Protein AF-A0A1D3D156-F1 (afdb_monomer_lite)

Radius of gyration: 47.42 Å; chains: 1; bounding box: 128×47×114 Å

pLDDT: mean 73.99, std 18.74, range [32.94, 94.38]

Structure (mmCIF, N/CA/C/O backbone):
data_AF-A0A1D3D156-F1
#
_entry.id   AF-A0A1D3D156-F1
#
loop_
_atom_site.group_PDB
_atom_site.id
_atom_site.type_symbol
_atom_site.label_atom_id
_atom_site.label_alt_id
_atom_site.label_comp_id
_atom_site.label_asym_id
_atom_site.label_entity_id
_atom_site.label_seq_id
_atom_site.pdbx_PDB_ins_code
_atom_site.Cartn_x
_atom_site.Cartn_y
_atom_site.Cartn_z
_atom_site.occupancy
_atom_site.B_iso_or_equiv
_atom_site.auth_seq_id
_atom_site.auth_comp_id
_atom_site.auth_asym_id
_atom_site.auth_atom_id
_atom_site.pdbx_PDB_model_num
ATOM 1 N N . MET A 1 1 ? -7.881 30.342 24.118 1.00 47.41 1 MET A N 1
ATOM 2 C CA . MET A 1 1 ? -9.328 30.219 24.401 1.00 47.41 1 MET A CA 1
ATOM 3 C C . MET A 1 1 ? -9.485 29.697 25.825 1.00 47.41 1 MET A C 1
ATOM 5 O O . MET A 1 1 ? -8.998 28.613 26.115 1.00 47.41 1 MET A O 1
ATOM 9 N N . LYS A 1 2 ? -10.005 30.526 26.739 1.00 44.97 2 LYS A N 1
ATOM 10 C CA . LYS A 1 2 ? -10.098 30.241 28.184 1.00 44.97 2 LYS A CA 1
ATOM 11 C C . LYS A 1 2 ? -11.372 29.429 28.464 1.00 44.97 2 LYS A C 1
ATOM 13 O O . LYS A 1 2 ? -12.439 29.841 28.024 1.00 44.97 2 LYS A O 1
ATOM 18 N N . ARG A 1 3 ? -11.257 28.294 29.164 1.00 55.78 3 ARG A N 1
ATOM 19 C CA . ARG A 1 3 ? -12.409 27.499 29.637 1.00 55.78 3 ARG A CA 1
ATOM 20 C C . ARG A 1 3 ? -13.000 28.137 30.906 1.00 55.78 3 ARG A C 1
ATOM 22 O O . ARG A 1 3 ? -12.207 28.602 31.727 1.00 55.78 3 ARG A O 1
ATOM 29 N N . PRO A 1 4 ? -14.329 28.146 31.104 1.00 61.66 4 PRO A N 1
ATOM 30 C CA . PRO A 1 4 ? -14.933 28.556 32.368 1.00 61.66 4 PRO A CA 1
ATOM 31 C C . PRO A 1 4 ? -14.890 27.422 33.405 1.00 61.66 4 PRO A C 1
ATOM 33 O O . PRO A 1 4 ? -14.981 26.245 33.057 1.00 61.66 4 PRO A O 1
ATOM 36 N N . LEU A 1 5 ? -14.750 27.805 34.675 1.00 70.38 5 LEU A N 1
ATOM 37 C CA . LEU A 1 5 ? -14.843 26.943 35.859 1.00 70.38 5 LEU A CA 1
ATOM 38 C C . LEU A 1 5 ? -16.318 26.657 36.223 1.00 70.38 5 LEU A C 1
ATOM 40 O O . LEU A 1 5 ? -17.178 27.481 35.907 1.00 70.38 5 LEU A O 1
ATOM 44 N N . PRO A 1 6 ? -16.623 25.538 36.908 1.00 68.56 6 PRO A N 1
ATOM 45 C CA . PRO A 1 6 ? -17.972 25.230 37.381 1.00 68.56 6 PRO A CA 1
ATOM 46 C C . PRO A 1 6 ? -18.345 25.987 38.671 1.00 68.56 6 PRO A C 1
ATOM 48 O O . PRO A 1 6 ? -17.504 26.219 39.541 1.00 68.56 6 PRO A O 1
ATOM 51 N N . ASN A 1 7 ? -19.628 26.348 38.785 1.00 65.94 7 ASN A N 1
ATOM 52 C CA . ASN A 1 7 ? -20.233 27.019 39.942 1.00 65.94 7 ASN A CA 1
ATOM 53 C C . ASN A 1 7 ? -20.439 26.065 41.142 1.00 65.94 7 ASN A C 1
ATOM 55 O O . ASN A 1 7 ? -20.762 24.895 40.929 1.00 65.94 7 ASN A O 1
ATOM 59 N N . PRO A 1 8 ? -20.344 26.560 42.391 1.00 70.38 8 PRO A N 1
ATOM 60 C CA . PRO A 1 8 ? -20.698 25.808 43.597 1.00 70.38 8 PRO A CA 1
ATOM 61 C C . PRO A 1 8 ? -22.218 25.822 43.886 1.00 70.38 8 PRO A C 1
ATOM 63 O O . PRO A 1 8 ? -22.908 26.763 43.480 1.00 70.38 8 PRO A O 1
ATOM 66 N N . PRO A 1 9 ? -22.758 24.819 44.609 1.00 67.62 9 PRO A N 1
ATOM 67 C CA . PRO A 1 9 ? -24.167 24.781 44.991 1.00 67.62 9 PRO A CA 1
ATOM 68 C C . PRO A 1 9 ? -24.487 25.726 46.160 1.00 67.62 9 PRO A C 1
ATOM 70 O O . PRO A 1 9 ? -23.713 25.875 47.105 1.00 67.62 9 PRO A O 1
ATOM 73 N N . LEU A 1 10 ? -25.659 26.355 46.062 1.00 63.12 10 LEU A N 1
ATOM 74 C CA . LEU A 1 10 ? -26.225 27.313 47.008 1.00 63.12 10 LEU A CA 1
ATOM 75 C C . LEU A 1 10 ? -26.826 26.613 48.236 1.00 63.12 10 LEU A C 1
ATOM 77 O O . LEU A 1 10 ? -27.655 25.715 48.113 1.00 63.12 10 LEU A O 1
ATOM 81 N N . ASP A 1 11 ? -26.432 27.100 49.410 1.00 47.91 11 ASP A N 1
ATOM 82 C CA . ASP A 1 11 ? -27.058 26.863 50.712 1.00 47.91 11 ASP A CA 1
ATOM 83 C C . ASP A 1 11 ? -28.269 27.804 50.881 1.00 47.91 11 ASP A C 1
ATOM 85 O O . ASP A 1 11 ? -28.193 28.998 50.578 1.00 47.91 11 ASP A O 1
ATOM 89 N N . CYS A 1 12 ? -29.391 27.278 51.376 1.00 54.50 12 CYS A N 1
ATOM 90 C CA . CYS A 1 12 ? -30.544 28.056 51.825 1.00 54.50 12 CYS A CA 1
ATOM 91 C C . CYS A 1 12 ? -31.087 27.472 53.137 1.00 54.50 12 CYS A C 1
ATOM 93 O O . CYS A 1 12 ? -31.910 26.559 53.159 1.00 54.50 12 CYS A O 1
ATOM 95 N N . ARG A 1 13 ? -30.656 28.072 54.251 1.00 46.22 13 ARG A N 1
ATOM 96 C CA . ARG A 1 13 ? -31.359 28.072 55.546 1.00 46.22 13 ARG A CA 1
ATOM 97 C C . ARG A 1 13 ? -32.711 28.796 55.433 1.00 46.22 13 ARG A C 1
ATOM 99 O O . ARG A 1 13 ? -32.762 29.819 54.756 1.00 46.22 13 ARG A O 1
ATOM 106 N N . ARG A 1 14 ? -33.718 28.395 56.238 1.00 44.56 14 ARG A N 1
ATOM 107 C CA . ARG A 1 14 ? -34.370 29.233 57.292 1.00 44.56 14 ARG A CA 1
ATOM 108 C C . ARG A 1 14 ? -35.678 28.613 57.864 1.00 44.56 14 ARG A C 1
ATOM 110 O O . ARG A 1 14 ? -36.709 28.611 57.215 1.00 44.56 14 ARG A O 1
ATOM 117 N N . THR A 1 15 ? -35.560 28.114 59.103 1.00 46.56 15 THR A N 1
ATOM 118 C CA . THR A 1 15 ? -36.397 28.239 60.334 1.00 46.56 15 THR A CA 1
ATOM 119 C C . THR A 1 15 ? -37.937 28.372 60.335 1.00 46.56 15 THR A C 1
ATOM 121 O O . THR A 1 15 ? -38.495 29.245 59.677 1.00 46.56 15 THR A O 1
ATOM 124 N N . GLY A 1 16 ? -38.553 27.688 61.317 1.00 42.31 16 GLY A N 1
ATOM 125 C CA . GLY A 1 16 ? -39.781 28.071 62.055 1.00 42.31 16 GLY A CA 1
ATOM 126 C C . GLY A 1 16 ? -40.342 26.867 62.841 1.00 42.31 16 GLY A C 1
ATOM 127 O O . GLY A 1 16 ? -40.883 25.961 62.226 1.00 42.31 16 GLY A O 1
ATOM 128 N N . GLU A 1 17 ? -40.011 26.615 64.114 1.00 46.00 17 GLU A N 1
ATOM 129 C CA . GLU A 1 17 ? -40.542 27.182 65.380 1.00 46.00 17 GLU A CA 1
ATOM 130 C C . GLU A 1 17 ? -42.077 27.237 65.542 1.00 46.00 17 GLU A C 1
ATOM 132 O O . GLU A 1 17 ? -42.747 28.006 64.855 1.00 46.00 17 GLU A O 1
ATOM 137 N N . LYS A 1 18 ? -42.581 26.441 66.510 1.00 44.03 18 LYS A N 1
ATOM 138 C CA . LYS A 1 18 ? -43.732 26.596 67.447 1.00 44.03 18 LYS A CA 1
ATOM 139 C C . LYS A 1 18 ? -43.997 25.196 68.050 1.00 44.03 18 LYS A C 1
ATOM 141 O O . LYS A 1 18 ? -44.132 24.246 67.297 1.00 44.03 18 LYS A O 1
ATOM 146 N N . GLY A 1 19 ? -44.036 24.908 69.349 1.00 40.44 19 GLY A N 1
ATOM 147 C CA . GLY A 1 19 ? -44.255 25.723 70.538 1.00 40.44 19 GLY A CA 1
ATOM 148 C C . GLY A 1 19 ? -45.494 25.212 71.295 1.00 40.44 19 GLY A C 1
ATOM 149 O O . GLY A 1 19 ? -46.603 25.528 70.887 1.00 40.44 19 GLY A O 1
ATOM 150 N N . THR A 1 20 ? -45.268 24.493 72.409 1.00 42.38 20 THR A N 1
ATOM 151 C CA . THR A 1 20 ? -46.081 24.426 73.659 1.00 42.38 20 THR A CA 1
ATOM 152 C C . THR A 1 20 ? -47.546 23.942 73.647 1.00 42.38 20 THR A C 1
ATOM 154 O O . THR A 1 20 ? -48.400 24.578 73.049 1.00 42.38 20 THR A O 1
ATOM 157 N N . LEU A 1 21 ? -47.885 22.930 74.469 1.00 42.84 21 LEU A N 1
ATOM 158 C CA . LEU A 1 21 ? -48.440 23.092 75.837 1.00 42.84 21 LEU A CA 1
ATOM 159 C C . LEU A 1 21 ? -48.945 21.752 76.424 1.00 42.84 21 LEU A C 1
ATOM 161 O O . LEU A 1 21 ? -49.716 21.025 75.805 1.00 42.84 21 LEU A O 1
ATOM 165 N N . GLN A 1 22 ? -48.522 21.464 77.658 1.00 48.66 22 GLN A N 1
ATOM 166 C CA . GLN A 1 22 ? -49.143 20.503 78.576 1.00 48.66 22 GLN A CA 1
ATOM 167 C C . GLN A 1 22 ? -50.466 21.064 79.113 1.00 48.66 22 GLN A C 1
ATOM 169 O O . GLN A 1 22 ? -50.532 22.257 79.388 1.00 48.66 22 GLN A O 1
ATOM 174 N N . LEU A 1 23 ? -51.442 20.200 79.414 1.00 45.34 23 LEU A N 1
ATOM 175 C CA . LEU A 1 23 ? -52.396 20.421 80.510 1.00 45.34 23 LEU A CA 1
ATOM 176 C C . LEU A 1 23 ? -53.024 19.091 80.959 1.00 45.34 23 LEU A C 1
ATOM 178 O O . LEU A 1 23 ? -53.738 18.424 80.214 1.00 45.34 23 LEU A O 1
ATOM 182 N N . ARG A 1 24 ? -52.724 18.713 82.208 1.00 44.84 24 ARG A N 1
ATOM 183 C CA . ARG A 1 24 ? -53.487 17.749 83.011 1.00 44.84 24 ARG A CA 1
ATOM 184 C C . ARG A 1 24 ? -54.822 18.389 83.387 1.00 44.84 24 ARG A C 1
ATOM 186 O O . ARG A 1 24 ? -54.801 19.522 83.846 1.00 44.84 24 ARG A O 1
ATOM 193 N N . HIS A 1 25 ? -55.913 17.629 83.365 1.00 41.97 25 HIS A N 1
ATOM 194 C CA . HIS A 1 25 ? -57.015 17.824 84.309 1.00 41.97 25 HIS A CA 1
ATOM 195 C C . HIS A 1 25 ? -57.673 16.486 84.666 1.00 41.97 25 HIS A C 1
ATOM 197 O O . HIS A 1 25 ? -58.153 15.745 83.815 1.00 41.97 25 HIS A O 1
ATOM 203 N N . THR A 1 26 ? -57.665 16.207 85.965 1.00 45.75 26 THR A N 1
ATOM 204 C CA . THR A 1 26 ? -58.561 15.313 86.700 1.00 45.75 26 THR A CA 1
ATOM 205 C C . THR A 1 26 ? -59.907 16.008 86.914 1.00 45.75 26 THR A C 1
ATOM 207 O O . THR A 1 26 ? -59.896 17.158 87.348 1.00 45.75 26 THR A O 1
ATOM 210 N N . ALA A 1 27 ? -61.043 15.328 86.728 1.00 39.78 27 ALA A N 1
ATOM 211 C CA . ALA A 1 27 ? -62.295 15.706 87.394 1.00 39.78 27 ALA A CA 1
ATOM 212 C C . ALA A 1 27 ? -63.294 14.540 87.490 1.00 39.78 27 ALA A C 1
ATOM 214 O O . ALA A 1 27 ? -63.356 13.666 86.631 1.00 39.78 27 ALA A O 1
ATOM 215 N N . GLN A 1 28 ? -64.035 14.571 88.595 1.00 41.16 28 GLN A N 1
ATOM 216 C CA . GLN A 1 28 ? -64.985 13.607 89.138 1.00 41.16 28 GLN A CA 1
ATOM 217 C C . GLN A 1 28 ? -66.267 13.379 88.320 1.00 41.16 28 GLN A C 1
ATOM 219 O O . GLN A 1 28 ? -66.828 14.286 87.719 1.00 41.16 28 GLN A O 1
ATOM 224 N N . VAL A 1 29 ? -66.767 12.147 88.455 1.00 44.91 29 VAL A N 1
ATOM 225 C CA . VAL A 1 29 ? -68.142 11.743 88.818 1.00 44.91 29 VAL A CA 1
ATOM 226 C C . VAL A 1 29 ? -69.190 12.863 88.968 1.00 44.91 29 VAL A C 1
ATOM 228 O O . VAL A 1 29 ? -69.108 13.686 89.878 1.00 44.91 29 VAL A O 1
ATOM 231 N N . SER A 1 30 ? -70.286 12.756 88.209 1.00 39.91 30 SER A N 1
ATOM 232 C CA . SER A 1 30 ? -71.647 12.997 88.717 1.00 39.91 30 SER A CA 1
ATOM 233 C C . SER A 1 30 ? -72.698 12.259 87.888 1.00 39.91 30 SER A C 1
ATOM 235 O O . SER A 1 30 ? -72.592 12.128 86.672 1.00 39.91 30 SER A O 1
ATOM 237 N N . GLN A 1 31 ? -73.668 11.712 88.615 1.00 40.34 31 GLN A N 1
ATOM 238 C CA . GLN A 1 31 ? -74.747 10.840 88.171 1.00 40.34 31 GLN A CA 1
ATOM 239 C C . GLN A 1 31 ? -75.934 11.608 87.571 1.00 40.34 31 GLN A C 1
ATOM 241 O O . GLN A 1 31 ? -76.193 12.752 87.929 1.00 40.34 31 GLN A O 1
ATOM 246 N N . SER A 1 32 ? -76.749 10.840 86.837 1.00 38.78 32 SER A N 1
ATOM 247 C CA . SER A 1 32 ? -78.209 10.962 86.668 1.00 38.78 32 SER A CA 1
ATOM 248 C C . SER A 1 32 ? -78.725 12.060 85.726 1.00 38.78 32 SER A C 1
ATOM 250 O O . SER A 1 32 ? -78.528 13.244 85.955 1.00 38.78 32 SER A O 1
ATOM 252 N N . TRP A 1 33 ? -79.405 11.680 84.642 1.00 44.44 33 TRP A N 1
ATOM 253 C CA . TRP A 1 33 ? -80.852 11.424 84.551 1.00 44.44 33 TRP A CA 1
ATOM 254 C C . TRP A 1 33 ? -81.163 10.941 83.119 1.00 44.44 33 TRP A C 1
ATOM 256 O O . TRP A 1 33 ? -80.790 11.589 82.146 1.00 44.44 33 TRP A O 1
ATOM 266 N N . LEU A 1 34 ? -81.807 9.778 82.994 1.00 43.62 34 LEU A N 1
ATOM 267 C CA . LEU A 1 34 ? -82.303 9.201 81.737 1.00 43.62 34 LEU A CA 1
ATOM 268 C C . LEU A 1 34 ? -83.823 9.412 81.660 1.00 43.62 34 LEU A C 1
ATOM 270 O O . LEU A 1 34 ? -84.497 9.112 82.648 1.00 43.62 34 LEU A O 1
ATOM 274 N N . PRO A 1 35 ? -84.389 9.830 80.515 1.00 46.09 35 PRO A N 1
ATOM 275 C CA . PRO A 1 35 ? -85.784 9.563 80.203 1.00 46.09 35 PRO A CA 1
ATOM 276 C C . PRO A 1 35 ? -85.933 8.161 79.572 1.00 46.09 35 PRO A C 1
ATOM 278 O O . PRO A 1 35 ? -85.013 7.685 78.898 1.00 46.09 35 PRO A O 1
ATOM 281 N N . PRO A 1 36 ? -87.068 7.477 79.785 1.00 59.53 36 PRO A N 1
ATOM 282 C CA . PRO A 1 36 ? -87.343 6.183 79.181 1.00 59.53 36 PRO A CA 1
ATOM 283 C C . PRO A 1 36 ? -87.986 6.381 77.805 1.00 59.53 36 PRO A C 1
ATOM 285 O O . PRO A 1 36 ? -88.824 7.258 77.660 1.00 59.53 36 PRO A O 1
ATOM 288 N N . GLU A 1 37 ? -87.647 5.541 76.827 1.00 42.06 37 GLU A N 1
ATOM 289 C CA . GLU A 1 37 ? -88.599 5.088 75.801 1.00 42.06 37 GLU A CA 1
ATOM 290 C C . GLU A 1 37 ? -88.008 3.908 75.011 1.00 42.06 37 GLU A C 1
ATOM 292 O O . GLU A 1 37 ? -87.388 4.028 73.957 1.00 42.06 37 GLU A O 1
ATOM 297 N N . SER A 1 38 ? -88.211 2.712 75.571 1.00 57.66 38 SER A N 1
ATOM 298 C CA . SER A 1 38 ? -88.309 1.462 74.816 1.00 57.66 38 SER A CA 1
ATOM 299 C C . SER A 1 38 ? -89.451 1.621 73.807 1.00 57.66 38 SER A C 1
ATOM 301 O O . SER A 1 38 ? -90.565 1.962 74.201 1.00 57.66 38 SER A O 1
ATOM 303 N N . SER A 1 39 ? -89.273 1.420 72.500 1.00 51.00 39 SER A N 1
ATOM 304 C CA . SER A 1 39 ? -89.499 0.102 71.873 1.00 51.00 39 SER A CA 1
ATOM 305 C C . SER A 1 39 ? -89.124 0.083 70.368 1.00 51.00 39 SER A C 1
ATOM 307 O O . SER A 1 39 ? -89.733 -0.652 69.596 1.00 51.00 39 SER A O 1
ATOM 309 N N . LYS A 1 40 ? -88.145 0.887 69.912 1.00 51.75 40 LYS A N 1
ATOM 310 C CA . LYS A 1 40 ? -87.646 0.879 68.507 1.00 51.75 40 LYS A CA 1
ATOM 311 C C . LYS A 1 40 ? -86.274 0.211 68.305 1.00 51.75 40 LYS A C 1
ATOM 313 O O . LYS A 1 40 ? -85.821 0.020 67.179 1.00 51.75 40 LYS A O 1
ATOM 318 N N . THR A 1 41 ? -85.633 -0.224 69.383 1.00 55.91 41 THR A N 1
ATOM 319 C CA . THR A 1 41 ? -84.187 -0.486 69.421 1.00 55.91 41 THR A CA 1
ATOM 320 C C . THR A 1 41 ? -83.716 -1.754 68.711 1.00 55.91 41 THR A C 1
ATOM 322 O O . THR A 1 41 ? -82.599 -1.764 68.211 1.00 55.91 41 THR A O 1
ATOM 325 N N . GLN A 1 42 ? -84.523 -2.811 68.572 1.00 58.69 42 GLN A N 1
ATOM 326 C CA . GLN A 1 42 ? -84.034 -4.034 67.909 1.00 58.69 42 GLN A CA 1
ATOM 327 C C . GLN A 1 42 ? -83.933 -3.919 66.381 1.00 58.69 42 GLN A C 1
ATOM 329 O O . GLN A 1 42 ? -83.044 -4.530 65.784 1.00 58.69 42 GLN A O 1
ATOM 334 N N . HIS A 1 43 ? -84.817 -3.152 65.731 1.00 57.41 43 HIS A N 1
ATOM 335 C CA . HIS A 1 43 ? -84.757 -3.001 64.274 1.00 57.41 43 HIS A CA 1
ATOM 336 C C . HIS A 1 43 ? -83.654 -2.020 63.855 1.00 57.41 43 HIS A C 1
ATOM 338 O O . HIS A 1 43 ? -82.908 -2.312 62.919 1.00 57.41 43 HIS A O 1
ATOM 344 N N . GLU A 1 44 ? -83.506 -0.909 64.580 1.00 62.84 44 GLU A N 1
ATOM 345 C CA . GLU A 1 44 ? -82.449 0.083 64.349 1.00 62.84 44 GLU A CA 1
ATOM 346 C C . GLU A 1 44 ? -81.060 -0.487 64.661 1.00 62.84 44 GLU A C 1
ATOM 348 O O . GLU A 1 44 ? -80.122 -0.264 63.898 1.00 62.84 44 GLU A O 1
ATOM 353 N N . GLN A 1 45 ? -80.928 -1.315 65.705 1.00 73.06 45 GLN A N 1
ATOM 354 C CA . GLN A 1 45 ? -79.664 -1.982 66.025 1.00 73.06 45 GLN A CA 1
ATOM 355 C C . GLN A 1 45 ? -79.245 -2.983 64.937 1.00 73.06 45 GLN A C 1
ATOM 357 O O . GLN A 1 45 ? -78.087 -2.977 64.524 1.00 73.06 45 GLN A O 1
ATOM 362 N N . LYS A 1 46 ? -80.184 -3.770 64.387 1.00 74.88 46 LYS A N 1
ATOM 363 C CA . LYS A 1 46 ? -79.898 -4.658 63.245 1.00 74.88 46 LYS A CA 1
ATOM 364 C C . LYS A 1 46 ? -79.535 -3.893 61.968 1.00 74.88 46 LYS A C 1
ATOM 366 O O . LYS A 1 46 ? -78.628 -4.314 61.255 1.00 74.88 46 LYS A O 1
ATOM 371 N N . GLN A 1 47 ? -80.204 -2.774 61.672 1.00 74.38 47 GLN A N 1
ATOM 372 C CA . GLN A 1 47 ? -79.842 -1.931 60.522 1.00 74.38 47 GLN A CA 1
ATOM 373 C C . GLN A 1 47 ? -78.457 -1.297 60.691 1.00 74.38 47 GLN A C 1
ATOM 375 O O . GLN A 1 47 ? -77.686 -1.237 59.734 1.00 74.38 47 GLN A O 1
ATOM 380 N N . HIS A 1 48 ? -78.115 -0.873 61.906 1.00 74.38 48 HIS A N 1
ATOM 381 C CA . HIS A 1 48 ? -76.811 -0.301 62.212 1.00 74.38 48 HIS A CA 1
ATOM 382 C C . HIS A 1 48 ? -75.683 -1.343 62.111 1.00 74.38 48 HIS A C 1
ATOM 384 O O . HIS A 1 48 ? -74.645 -1.062 61.517 1.00 74.38 48 HIS A O 1
ATOM 390 N N . GLU A 1 49 ? -75.886 -2.570 62.606 1.00 79.88 49 GLU A N 1
ATOM 391 C CA . GLU A 1 49 ? -74.932 -3.679 62.424 1.00 79.88 49 GLU A CA 1
ATOM 392 C C . GLU A 1 49 ? -74.752 -4.049 60.946 1.00 79.88 49 GLU A C 1
ATOM 394 O O . GLU A 1 49 ? -73.628 -4.278 60.493 1.00 79.88 49 GLU A O 1
ATOM 399 N N . GLN A 1 50 ? -75.837 -4.044 60.165 1.00 82.69 50 GLN A N 1
ATOM 400 C CA . GLN A 1 50 ? -75.777 -4.308 58.728 1.00 82.69 50 GLN A CA 1
ATOM 401 C C . GLN A 1 50 ? -74.995 -3.215 57.982 1.00 82.69 50 GLN A C 1
ATOM 403 O O . GLN A 1 50 ? -74.119 -3.538 57.177 1.00 82.69 50 GLN A O 1
ATOM 408 N N . GLN A 1 51 ? -75.224 -1.936 58.302 1.00 84.62 51 GLN A N 1
ATOM 409 C CA . GLN A 1 51 ? -74.446 -0.825 57.745 1.00 84.62 51 GLN A CA 1
ATOM 410 C C . GLN A 1 51 ? -72.968 -0.883 58.150 1.00 84.62 51 GLN A C 1
ATOM 412 O O . GLN A 1 51 ? -72.097 -0.650 57.311 1.00 84.62 51 GLN A O 1
ATOM 417 N N . GLN A 1 52 ? -72.654 -1.225 59.403 1.00 82.44 52 GLN A N 1
ATOM 418 C CA . GLN A 1 52 ? -71.265 -1.381 59.842 1.00 82.44 52 GLN A CA 1
ATOM 419 C C . GLN A 1 52 ? -70.560 -2.532 59.120 1.00 82.44 52 GLN A C 1
ATOM 421 O O . GLN A 1 52 ? -69.412 -2.383 58.693 1.00 82.44 52 GLN A O 1
ATOM 426 N N . HIS A 1 53 ? -71.249 -3.659 58.928 1.00 80.44 53 HIS A N 1
ATOM 427 C CA . HIS A 1 53 ? -70.708 -4.786 58.176 1.00 80.44 53 HIS A CA 1
ATOM 428 C C . HIS A 1 53 ? -70.451 -4.405 56.706 1.00 80.44 53 HIS A C 1
ATOM 430 O O . HIS A 1 53 ? -69.424 -4.784 56.131 1.00 80.44 53 HIS A O 1
ATOM 436 N N . GLU A 1 54 ? -71.351 -3.649 56.081 1.00 87.81 54 GLU A N 1
ATOM 437 C CA . GLU A 1 54 ? -71.196 -3.192 54.698 1.00 87.81 54 GLU A CA 1
ATOM 438 C C . GLU A 1 54 ? -70.049 -2.179 54.553 1.00 87.81 54 GLU A C 1
ATOM 440 O O . GLU A 1 54 ? -69.220 -2.296 53.645 1.00 87.81 54 GLU A O 1
ATOM 445 N N . GLN A 1 55 ? -69.902 -1.259 55.512 1.00 84.88 55 GLN A N 1
ATOM 446 C CA . GLN A 1 55 ? -68.758 -0.346 55.577 1.00 84.88 55 GLN A CA 1
ATOM 447 C C . GLN A 1 55 ? -67.429 -1.091 55.756 1.00 84.88 55 GLN A C 1
ATOM 449 O O . GLN A 1 55 ? -66.449 -0.762 55.081 1.00 84.88 55 GLN A O 1
ATOM 454 N N . GLN A 1 56 ? -67.379 -2.117 56.614 1.00 87.31 56 GLN A N 1
ATOM 455 C CA . GLN A 1 56 ? -66.183 -2.949 56.770 1.00 87.31 56 GLN A CA 1
ATOM 456 C C . GLN A 1 56 ? -65.839 -3.709 55.485 1.00 87.31 56 GLN A C 1
ATOM 458 O O . GLN A 1 56 ? -64.673 -3.712 55.086 1.00 87.31 56 GLN A O 1
ATOM 463 N N . LYS A 1 57 ? -66.831 -4.290 54.795 1.00 88.94 57 LYS A N 1
ATOM 464 C CA . LYS A 1 57 ? -66.622 -4.961 53.500 1.00 88.94 57 LYS A CA 1
ATOM 465 C C . LYS A 1 57 ? -66.077 -4.003 52.440 1.00 88.94 57 LYS A C 1
ATOM 467 O O . LYS A 1 57 ? -65.086 -4.332 51.789 1.00 88.94 57 LYS A O 1
ATOM 472 N N . ASN A 1 58 ? -66.649 -2.805 52.317 1.00 89.56 58 ASN A N 1
ATOM 473 C CA . ASN A 1 58 ? -66.174 -1.791 51.371 1.00 89.56 58 ASN A CA 1
ATOM 474 C C . ASN A 1 58 ? -64.756 -1.309 51.698 1.00 89.56 58 ASN A C 1
ATOM 476 O O . ASN A 1 58 ? -63.934 -1.137 50.797 1.00 89.56 58 ASN A O 1
ATOM 480 N N . LYS A 1 59 ? -64.430 -1.133 52.984 1.00 89.75 59 LYS A N 1
ATOM 481 C CA . LYS A 1 59 ? -63.074 -0.768 53.417 1.00 89.75 59 LYS A CA 1
ATOM 482 C C . LYS A 1 59 ? -62.068 -1.877 53.0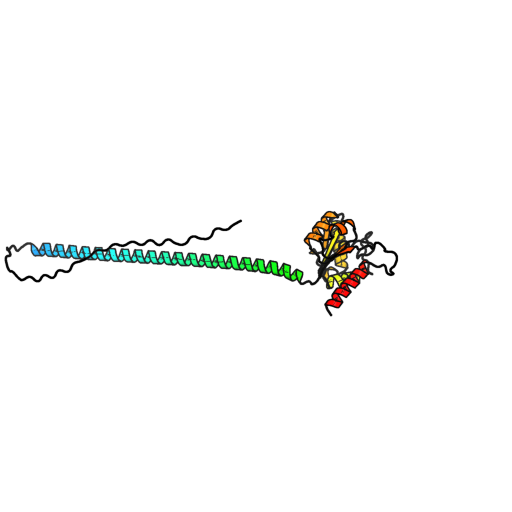97 1.00 89.75 59 LYS A C 1
ATOM 484 O O . LYS A 1 59 ? -60.975 -1.596 52.613 1.00 89.75 59 LYS A O 1
ATOM 489 N N . GLN A 1 60 ? -62.453 -3.135 53.304 1.00 89.19 60 GLN A N 1
ATOM 490 C CA . GLN A 1 60 ? -61.611 -4.285 52.985 1.00 89.19 60 GLN A CA 1
ATOM 491 C C . GLN A 1 60 ? -61.398 -4.442 51.471 1.00 89.19 60 GLN A C 1
ATOM 493 O O . GLN A 1 60 ? -60.282 -4.731 51.043 1.00 89.19 60 GLN A O 1
ATOM 498 N N . GLN A 1 61 ? -62.429 -4.207 50.653 1.00 88.94 61 GLN A N 1
ATOM 499 C CA . GLN A 1 61 ? -62.304 -4.204 49.191 1.00 88.94 61 GLN A CA 1
ATOM 500 C C . GLN A 1 61 ? -61.410 -3.067 48.686 1.00 88.94 61 GLN A C 1
ATOM 502 O O . GLN A 1 61 ? -60.538 -3.322 47.858 1.00 88.94 61 GLN A O 1
ATOM 507 N N . LYS A 1 62 ? -61.555 -1.846 49.222 1.00 90.31 62 LYS A N 1
ATOM 508 C CA . LYS A 1 62 ? -60.673 -0.717 48.877 1.00 90.31 62 LYS A CA 1
ATOM 509 C C . LYS A 1 62 ? -59.210 -1.007 49.200 1.00 90.31 62 LYS A C 1
ATOM 511 O O . LYS A 1 62 ? -58.359 -0.782 48.349 1.00 90.31 62 LYS A O 1
ATOM 516 N N . ASN A 1 63 ? -58.925 -1.575 50.372 1.00 92.75 63 ASN A N 1
ATOM 517 C CA . ASN A 1 63 ? -57.555 -1.945 50.736 1.00 92.75 63 ASN A CA 1
ATOM 518 C C . ASN A 1 63 ? -56.973 -3.008 49.796 1.00 92.75 63 ASN A C 1
ATOM 520 O O . ASN A 1 63 ? -55.825 -2.884 49.383 1.00 92.75 63 ASN A O 1
ATOM 524 N N . LYS A 1 64 ? -57.756 -4.031 49.422 1.00 92.38 64 LYS A N 1
ATOM 525 C CA . LYS A 1 64 ? -57.305 -5.050 48.458 1.00 92.38 64 LYS A CA 1
ATOM 526 C C . LYS A 1 64 ? -57.009 -4.449 47.086 1.00 92.38 64 LYS A C 1
ATOM 528 O O . LYS A 1 64 ? -56.016 -4.816 46.470 1.00 92.38 64 LYS A O 1
ATOM 533 N N . HIS A 1 65 ? -57.859 -3.533 46.623 1.00 91.06 65 HIS A N 1
ATOM 534 C CA . HIS A 1 65 ? -57.657 -2.854 45.348 1.00 91.06 65 HIS A CA 1
ATOM 535 C C . HIS A 1 65 ? -56.386 -1.998 45.367 1.00 91.06 65 HIS A C 1
ATOM 537 O O . HIS A 1 65 ? -55.535 -2.161 44.501 1.00 91.06 65 HIS A O 1
ATOM 543 N N . GLN A 1 66 ? -56.205 -1.185 46.410 1.00 92.56 66 GLN A N 1
ATOM 544 C CA . GLN A 1 66 ? -55.028 -0.331 46.565 1.00 92.56 66 GLN A CA 1
ATOM 545 C C . GLN A 1 66 ? -53.727 -1.144 46.671 1.00 92.56 66 GLN A C 1
ATOM 547 O O . GLN A 1 66 ? -52.718 -0.781 46.075 1.00 92.56 66 GLN A O 1
ATOM 552 N N . GLN A 1 67 ? -53.753 -2.275 47.382 1.00 91.88 67 GLN A N 1
ATOM 553 C CA . GLN A 1 67 ? -52.596 -3.164 47.491 1.00 91.88 67 GLN A CA 1
ATOM 554 C C . GLN A 1 67 ? -52.234 -3.807 46.144 1.00 91.88 67 GLN A C 1
ATOM 556 O O . GLN A 1 67 ? -51.058 -3.934 45.817 1.00 91.88 67 GLN A O 1
ATOM 561 N N . HIS A 1 68 ? -53.235 -4.182 45.347 1.00 91.56 68 HIS A N 1
ATOM 562 C CA . HIS A 1 68 ? -53.017 -4.728 44.011 1.00 91.56 68 HIS A CA 1
ATOM 563 C C . HIS A 1 68 ? -52.473 -3.671 43.035 1.00 91.56 68 HIS A C 1
ATOM 565 O O . HIS A 1 68 ? -51.552 -3.964 42.278 1.00 91.56 68 HIS A O 1
ATOM 571 N N . GLU A 1 69 ? -52.983 -2.435 43.072 1.00 91.94 69 GLU A N 1
ATOM 572 C CA . GLU A 1 69 ? -52.432 -1.330 42.271 1.00 91.94 69 GLU A CA 1
ATOM 573 C C . GLU A 1 69 ? -50.973 -1.035 42.635 1.00 91.94 69 GLU A C 1
ATOM 575 O O . GLU A 1 69 ? -50.141 -0.844 41.746 1.00 91.94 69 GLU A O 1
ATOM 580 N N . GLN A 1 70 ? -50.642 -1.065 43.929 1.00 93.00 70 GLN A N 1
ATOM 581 C CA . GLN A 1 70 ? -49.271 -0.874 44.392 1.00 93.00 70 GLN A CA 1
ATOM 582 C C . GLN A 1 70 ? -48.338 -1.984 43.885 1.00 93.00 70 GLN A C 1
ATOM 584 O O . GLN A 1 70 ? -47.280 -1.681 43.338 1.00 93.00 70 GLN A O 1
ATOM 589 N N . GLN A 1 71 ? -48.757 -3.251 43.972 1.00 93.81 71 GLN A N 1
ATOM 590 C CA . GLN A 1 71 ? -47.981 -4.378 43.442 1.00 93.81 71 GLN A CA 1
ATOM 591 C C . GLN A 1 71 ? -47.772 -4.283 41.926 1.00 93.81 71 GLN A C 1
ATOM 593 O O . GLN A 1 71 ? -46.669 -4.527 41.441 1.00 93.81 71 GLN A O 1
ATOM 598 N N . GLN A 1 72 ? -48.798 -3.887 41.166 1.00 91.88 72 GLN A N 1
ATOM 599 C CA . GLN A 1 72 ? -48.655 -3.697 39.720 1.00 91.88 72 GLN A CA 1
ATOM 600 C C . GLN A 1 72 ? -47.682 -2.569 39.372 1.00 91.88 72 GLN A C 1
ATOM 602 O O . GLN A 1 72 ? -46.941 -2.674 38.394 1.00 91.88 72 GLN A O 1
ATOM 607 N N . HIS A 1 73 ? -47.681 -1.486 40.146 1.00 91.31 73 HIS A N 1
ATOM 608 C CA . HIS A 1 73 ? -46.761 -0.378 39.927 1.00 91.31 73 HIS A CA 1
ATOM 609 C C . HIS A 1 73 ? -45.309 -0.778 40.226 1.00 91.31 73 HIS A C 1
ATOM 611 O O . HIS A 1 73 ? -44.418 -0.473 39.435 1.00 91.31 73 HIS A O 1
ATOM 617 N N . GLU A 1 74 ? -45.073 -1.500 41.324 1.00 93.25 74 GLU A N 1
ATOM 618 C CA . GLU A 1 74 ? -43.750 -2.034 41.676 1.00 93.25 74 GLU A CA 1
ATOM 619 C C . GLU A 1 74 ? -43.233 -3.007 40.608 1.00 93.25 74 GLU A C 1
ATOM 621 O O . GLU A 1 74 ? -42.078 -2.907 40.190 1.00 93.25 74 GLU A O 1
ATOM 626 N N . GLN A 1 75 ? -44.100 -3.884 40.091 1.00 93.31 75 GLN A N 1
ATOM 627 C CA . GLN A 1 75 ? -43.731 -4.808 39.019 1.00 93.31 75 GLN A CA 1
ATOM 628 C C . GLN A 1 75 ? -43.335 -4.067 37.733 1.00 93.31 75 GLN A C 1
ATOM 630 O O . GLN A 1 75 ? -42.291 -4.363 37.155 1.00 93.31 75 GLN A O 1
ATOM 635 N N . LYS A 1 76 ? -44.112 -3.058 37.316 1.00 94.38 76 LYS A N 1
ATOM 636 C CA . LYS A 1 76 ? -43.784 -2.249 36.130 1.00 94.38 76 LYS A CA 1
ATOM 637 C C . LYS A 1 76 ? -42.476 -1.476 36.290 1.00 94.38 76 LYS A C 1
ATOM 639 O O . LYS A 1 76 ? -41.708 -1.388 35.338 1.00 94.38 76 LYS A O 1
ATOM 644 N N . GLN A 1 77 ? -42.209 -0.927 37.477 1.00 91.56 77 GLN A N 1
ATOM 645 C CA . GLN A 1 77 ? -40.942 -0.239 37.742 1.00 91.56 77 GLN A CA 1
ATOM 646 C C . GLN A 1 77 ? -39.747 -1.187 37.655 1.00 91.56 77 GLN A C 1
ATOM 648 O O . GLN A 1 77 ? -38.718 -0.821 37.091 1.00 91.56 77 GLN A O 1
ATOM 653 N N . HIS A 1 78 ? -39.886 -2.406 38.173 1.00 91.38 78 HIS A N 1
ATOM 654 C CA . HIS A 1 78 ? -38.830 -3.406 38.102 1.00 91.38 78 HIS A CA 1
ATOM 655 C C . HIS A 1 78 ? -38.565 -3.867 36.659 1.00 91.38 78 HIS A C 1
ATOM 657 O O . HIS A 1 78 ? -37.412 -3.953 36.245 1.00 91.38 78 HIS A O 1
ATOM 663 N N . GLU A 1 79 ? -39.616 -4.106 35.867 1.00 92.62 79 GLU A N 1
ATOM 664 C CA . GLU A 1 79 ? -39.486 -4.439 34.439 1.00 92.62 79 GLU A CA 1
ATOM 665 C C . GLU A 1 79 ? -38.803 -3.311 33.650 1.00 92.62 79 GLU A C 1
ATOM 667 O O . GLU A 1 79 ? -37.921 -3.574 32.830 1.00 92.62 79 GLU A O 1
ATOM 672 N N . GLN A 1 80 ? -39.144 -2.050 33.940 1.00 93.12 80 GLN A N 1
ATOM 673 C CA . GLN A 1 80 ? -38.497 -0.900 33.310 1.00 93.12 80 GLN A CA 1
ATOM 674 C C . GLN A 1 80 ? -37.003 -0.815 33.662 1.00 93.12 80 GLN A C 1
ATOM 676 O O . GLN A 1 80 ? -36.178 -0.644 32.765 1.00 93.12 80 GLN A O 1
ATOM 681 N N . GLN A 1 81 ? -36.642 -0.988 34.938 1.00 93.38 81 GLN A N 1
ATOM 682 C CA . GLN A 1 81 ? -35.239 -0.977 35.367 1.00 93.38 81 GLN A CA 1
ATOM 683 C C . GLN A 1 81 ? -34.425 -2.105 34.723 1.00 93.38 81 GLN A C 1
ATOM 685 O O . GLN A 1 81 ? -33.295 -1.877 34.294 1.00 93.38 81 GLN A O 1
ATOM 690 N N . GLN A 1 82 ? -34.996 -3.308 34.604 1.00 90.56 82 GLN A N 1
ATOM 691 C CA . GLN A 1 82 ? -34.324 -4.423 33.933 1.00 90.56 82 GLN A CA 1
ATOM 692 C C . GLN A 1 82 ? -34.064 -4.138 32.452 1.00 90.56 82 GLN A C 1
ATOM 694 O O . GLN A 1 82 ? -32.985 -4.446 31.945 1.00 90.56 82 GLN A O 1
ATOM 699 N N . HIS A 1 83 ? -35.026 -3.531 31.759 1.00 91.00 83 HIS A N 1
ATOM 700 C CA . HIS A 1 83 ? -34.870 -3.185 30.351 1.00 91.00 83 HIS A CA 1
ATOM 701 C C . HIS A 1 83 ? -33.802 -2.099 30.138 1.00 91.00 83 HIS A C 1
ATOM 703 O O . HIS A 1 83 ? -32.979 -2.213 29.231 1.00 91.00 83 HIS A O 1
ATOM 709 N N . GLU A 1 84 ? -33.767 -1.070 30.991 1.00 92.06 84 GLU A N 1
ATOM 710 C CA . GLU A 1 84 ? -32.723 -0.034 30.953 1.00 92.06 84 GLU A CA 1
ATOM 711 C C . GLU A 1 84 ? -31.324 -0.622 31.204 1.00 92.06 84 GLU A C 1
ATOM 713 O O . GLU A 1 84 ? -30.368 -0.269 30.510 1.00 92.06 84 GLU A O 1
ATOM 718 N N . GLN A 1 85 ? -31.206 -1.576 32.134 1.00 92.31 85 GLN A N 1
ATOM 719 C CA . GLN A 1 85 ? -29.943 -2.260 32.409 1.00 92.31 85 GLN A CA 1
ATOM 720 C C . GLN A 1 85 ? -29.463 -3.095 31.210 1.00 92.31 85 GLN A C 1
ATOM 722 O O . GLN A 1 85 ? -28.300 -2.986 30.822 1.00 92.31 85 GLN A O 1
ATOM 727 N N . GLN A 1 86 ? -30.357 -3.861 30.575 1.00 92.19 86 GLN A N 1
ATOM 728 C CA . GLN A 1 86 ? -30.020 -4.649 29.382 1.00 92.19 86 GLN A CA 1
ATOM 729 C C . GLN A 1 86 ? -29.578 -3.769 28.207 1.00 92.19 86 GLN A C 1
ATOM 731 O O . GLN A 1 86 ? -28.604 -4.092 27.527 1.00 92.19 86 GLN A O 1
ATOM 736 N N . GLN A 1 87 ? -30.249 -2.635 27.979 1.00 90.00 87 GLN A N 1
ATOM 737 C CA . GLN A 1 87 ? -29.856 -1.705 26.916 1.00 90.00 87 GLN A CA 1
ATOM 738 C C . GLN A 1 87 ? -28.458 -1.125 27.139 1.00 90.00 87 GLN A C 1
ATOM 740 O O . GLN A 1 87 ? -27.681 -0.996 26.192 1.00 90.00 87 GLN A O 1
ATOM 745 N N . HIS A 1 88 ? -28.123 -0.791 28.383 1.00 89.44 88 HIS A N 1
ATOM 746 C CA . HIS A 1 88 ? -26.809 -0.258 28.715 1.00 89.44 88 HIS A CA 1
ATOM 747 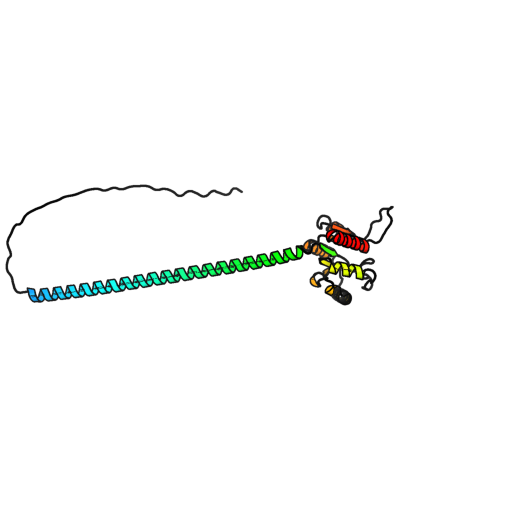C C . HIS A 1 88 ? -25.701 -1.308 28.539 1.00 89.44 88 HIS A C 1
ATOM 749 O O . HIS A 1 88 ? -24.647 -0.998 27.984 1.00 89.44 88 HIS A O 1
ATOM 755 N N . GLU A 1 89 ? -25.939 -2.558 28.948 1.00 90.50 89 GLU A N 1
ATOM 756 C CA . GLU A 1 89 ? -24.999 -3.666 28.716 1.00 90.50 89 GLU A CA 1
ATOM 757 C C . GLU A 1 89 ? -24.762 -3.909 27.219 1.00 90.50 89 GLU A C 1
ATOM 759 O O . GLU A 1 89 ? -23.617 -4.082 26.794 1.00 90.50 89 GLU A O 1
ATOM 764 N N . GLN A 1 90 ? -25.818 -3.844 26.402 1.00 89.94 90 GLN A N 1
ATOM 765 C CA . GLN A 1 90 ? -25.698 -3.992 24.953 1.00 89.94 90 GLN A CA 1
ATOM 766 C C . GLN A 1 90 ? -24.863 -2.865 24.325 1.00 89.94 90 GLN A C 1
ATOM 768 O O . GLN A 1 90 ? -23.949 -3.144 23.547 1.00 89.94 90 GLN A O 1
ATOM 773 N N . GLN A 1 91 ? -25.109 -1.606 24.705 1.00 90.06 91 GLN A N 1
ATOM 774 C CA . GLN A 1 91 ? -24.321 -0.467 24.217 1.00 90.06 91 GLN A CA 1
ATOM 775 C C . GLN A 1 91 ? -22.846 -0.565 24.622 1.00 90.06 91 GLN A C 1
ATOM 777 O O . GLN A 1 91 ? -21.963 -0.277 23.813 1.00 90.06 91 GLN A O 1
ATOM 782 N N . GLN A 1 92 ? -22.558 -1.005 25.850 1.00 87.19 92 GLN A N 1
ATOM 783 C CA . GLN A 1 92 ? -21.178 -1.210 26.292 1.00 87.19 92 GLN A CA 1
ATOM 784 C C . GLN A 1 92 ? -20.468 -2.296 25.485 1.00 87.19 92 GLN A C 1
ATOM 786 O O . GLN A 1 92 ? -19.303 -2.127 25.124 1.00 87.19 92 GLN A O 1
ATOM 791 N N . HIS A 1 93 ? -21.157 -3.394 25.179 1.00 86.38 93 HIS A N 1
ATOM 792 C CA . HIS A 1 93 ? -20.585 -4.472 24.384 1.00 86.38 93 HIS A CA 1
ATOM 793 C C . HIS A 1 93 ? -20.300 -4.029 22.941 1.00 86.38 93 HIS A C 1
ATOM 795 O O . HIS A 1 93 ? -19.225 -4.310 22.413 1.00 86.38 93 HIS A O 1
ATOM 801 N N . GLU A 1 94 ? -21.220 -3.292 22.312 1.00 87.50 94 GLU A N 1
ATOM 802 C CA . GLU A 1 94 ? -21.007 -2.719 20.974 1.00 87.50 94 GLU A CA 1
ATOM 803 C C . GLU A 1 94 ? -19.822 -1.744 20.956 1.00 87.50 94 GLU A C 1
ATOM 805 O O . GLU A 1 94 ? -18.988 -1.792 20.047 1.00 87.50 94 GLU A O 1
ATOM 810 N N . GLN A 1 95 ? -19.688 -0.907 21.989 1.00 88.25 95 GLN A N 1
ATOM 811 C CA . GLN A 1 95 ? -18.559 0.012 22.113 1.00 88.25 95 GLN A CA 1
ATOM 812 C C . GLN A 1 95 ? -17.227 -0.733 22.284 1.00 88.25 95 GLN A C 1
ATOM 814 O O . GLN A 1 95 ? -16.264 -0.420 21.583 1.00 88.25 95 GLN A O 1
ATOM 819 N N . GLN A 1 96 ? -17.176 -1.754 23.146 1.00 87.88 96 GLN A N 1
ATOM 820 C CA . GLN A 1 96 ? -15.979 -2.583 23.325 1.00 87.88 96 GLN A CA 1
ATOM 821 C C . GLN A 1 96 ? -15.590 -3.318 22.041 1.00 87.88 96 GLN A C 1
ATOM 823 O O . GLN A 1 96 ? -14.412 -3.351 21.687 1.00 87.88 96 GLN A O 1
ATOM 828 N N . GLN A 1 97 ? -16.561 -3.866 21.306 1.00 83.94 97 GLN A N 1
ATOM 829 C CA . GLN A 1 97 ? -16.296 -4.500 20.015 1.00 83.94 97 GLN A CA 1
ATOM 830 C C . GLN A 1 97 ? -15.728 -3.509 19.001 1.00 83.94 97 GLN A C 1
ATOM 832 O O . GLN A 1 97 ? -14.782 -3.840 18.282 1.00 83.94 97 GLN A O 1
ATOM 837 N N . HIS A 1 98 ? -16.266 -2.288 18.947 1.00 81.56 98 HIS A N 1
ATOM 838 C CA . HIS A 1 98 ? -15.758 -1.274 18.033 1.00 81.56 98 HIS A CA 1
ATOM 839 C C . HIS A 1 98 ? -14.331 -0.843 18.395 1.00 81.56 98 HIS A C 1
ATOM 841 O O . HIS A 1 98 ? -13.477 -0.753 17.512 1.00 81.56 98 HIS A O 1
ATOM 847 N N . GLU A 1 99 ? -14.038 -0.646 19.683 1.00 83.88 99 GLU A N 1
ATOM 848 C CA . GLU A 1 99 ? -12.684 -0.351 20.165 1.00 83.88 99 GLU A CA 1
ATOM 849 C C . GLU A 1 99 ? -11.708 -1.494 19.865 1.00 83.88 99 GLU A C 1
ATOM 851 O O . GLU A 1 99 ? -10.586 -1.242 19.420 1.00 83.88 99 GLU A O 1
ATOM 856 N N . GLN A 1 100 ? -12.133 -2.749 20.031 1.00 80.75 100 GLN A N 1
ATOM 857 C CA . GLN A 1 100 ? -11.309 -3.917 19.727 1.00 80.75 100 GLN A CA 1
ATOM 858 C C . GLN A 1 100 ? -11.001 -4.017 18.227 1.00 80.75 100 GLN A C 1
ATOM 860 O O . GLN A 1 100 ? -9.839 -4.191 17.860 1.00 80.75 100 GLN A O 1
ATOM 865 N N . GLN A 1 101 ? -11.996 -3.812 17.356 1.00 79.00 101 GLN A N 1
ATOM 866 C CA . GLN A 1 101 ? -11.789 -3.769 15.903 1.00 79.00 101 GLN A CA 1
ATOM 867 C C . GLN A 1 101 ? -10.864 -2.620 15.486 1.00 79.00 101 GLN A C 1
ATOM 869 O O . GLN A 1 101 ? -9.974 -2.810 14.655 1.00 79.00 101 GLN A O 1
ATOM 874 N N . GLN A 1 102 ? -11.029 -1.430 16.070 1.00 72.75 102 GLN A N 1
ATOM 875 C CA . GLN A 1 102 ? -10.123 -0.309 15.813 1.00 72.75 102 GLN A CA 1
ATOM 876 C C . GLN A 1 102 ? -8.696 -0.624 16.279 1.00 72.75 102 GLN A C 1
ATOM 878 O O . GLN A 1 102 ? -7.733 -0.3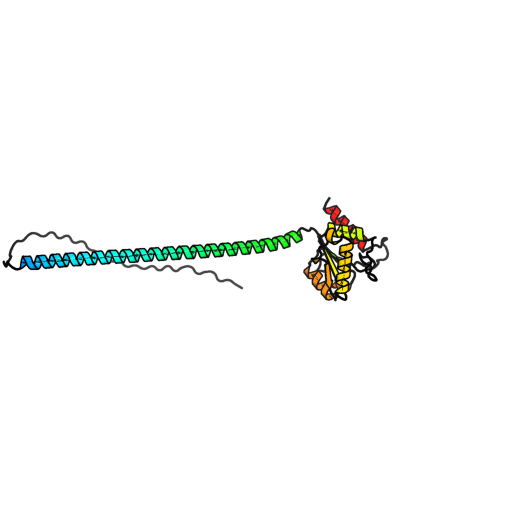14 15.570 1.00 72.75 102 GLN A O 1
ATOM 883 N N . HIS A 1 103 ? -8.539 -1.256 17.445 1.00 66.81 103 HIS A N 1
ATOM 884 C CA . HIS A 1 103 ? -7.229 -1.629 17.961 1.00 66.81 103 HIS A CA 1
ATOM 885 C C . HIS A 1 103 ? -6.565 -2.698 17.083 1.00 66.81 103 HIS A C 1
ATOM 887 O O . HIS A 1 103 ? -5.365 -2.595 16.824 1.00 66.81 103 HIS A O 1
ATOM 893 N N . GLU A 1 104 ? -7.316 -3.675 16.582 1.00 69.69 104 GLU A N 1
ATOM 894 C CA . GLU A 1 104 ? -6.823 -4.709 15.669 1.00 69.69 104 GLU A CA 1
ATOM 895 C C . GLU A 1 104 ? -6.394 -4.116 14.317 1.00 69.69 104 GLU A C 1
ATOM 897 O O . GLU A 1 104 ? -5.293 -4.395 13.842 1.00 69.69 104 GLU A O 1
ATOM 902 N N . GLN A 1 105 ? -7.181 -3.198 13.743 1.00 67.88 105 GLN A N 1
ATOM 903 C CA . GLN A 1 105 ? -6.791 -2.468 12.529 1.00 67.88 105 GLN A CA 1
ATOM 904 C C . GLN A 1 105 ? -5.504 -1.657 12.743 1.00 67.88 105 GLN A C 1
ATOM 906 O O . GLN A 1 105 ? -4.585 -1.717 11.923 1.00 67.88 105 GLN A O 1
ATOM 911 N N . GLN A 1 106 ? -5.378 -0.951 13.872 1.00 61.28 106 GLN A N 1
ATOM 912 C CA . GLN A 1 106 ? -4.150 -0.224 14.211 1.00 61.28 106 GLN A CA 1
ATOM 913 C C . GLN A 1 106 ? -2.962 -1.163 14.473 1.00 61.28 106 GLN A C 1
ATOM 915 O O . GLN A 1 106 ? -1.830 -0.832 14.114 1.00 61.28 106 GLN A O 1
ATOM 920 N N . GLN A 1 107 ? -3.188 -2.334 15.076 1.00 55.28 107 GLN A N 1
ATOM 921 C CA . GLN A 1 107 ? -2.150 -3.344 15.289 1.00 55.28 107 GLN A CA 1
ATOM 922 C C . GLN A 1 107 ? -1.698 -3.990 13.981 1.00 55.28 107 GLN A C 1
ATOM 924 O O . GLN A 1 107 ? -0.500 -4.228 13.855 1.00 55.28 107 GLN A O 1
ATOM 929 N N . ASN A 1 108 ? -2.582 -4.196 13.001 1.00 52.50 108 ASN A N 1
ATOM 930 C CA . ASN A 1 108 ? -2.209 -4.636 11.653 1.00 52.50 108 ASN A CA 1
ATOM 931 C C . ASN A 1 108 ? -1.352 -3.585 10.939 1.00 52.50 108 ASN A C 1
ATOM 933 O O . ASN A 1 108 ? -0.286 -3.909 10.414 1.00 52.50 108 ASN A O 1
ATOM 937 N N . VAL A 1 109 ? -1.729 -2.303 11.022 1.00 53.34 109 VAL A N 1
ATOM 938 C CA . VAL A 1 109 ? -0.895 -1.198 10.513 1.00 53.34 109 VAL A CA 1
ATOM 939 C C . VAL A 1 109 ? 0.466 -1.160 11.226 1.00 53.34 109 VAL A C 1
ATOM 941 O O . VAL A 1 109 ? 1.489 -0.867 10.606 1.00 53.34 109 VAL A O 1
ATOM 944 N N . ARG A 1 110 ? 0.519 -1.482 12.526 1.00 42.00 110 ARG A N 1
ATOM 945 C CA . ARG A 1 110 ? 1.758 -1.497 13.322 1.00 42.00 110 ARG A CA 1
ATOM 946 C C . ARG A 1 110 ? 2.620 -2.747 13.093 1.00 42.00 110 ARG A C 1
ATOM 948 O O . ARG A 1 110 ? 3.839 -2.609 13.088 1.00 42.00 110 ARG A O 1
ATOM 955 N N . HIS A 1 111 ? 2.036 -3.919 12.850 1.00 39.22 111 HIS A N 1
ATOM 956 C CA . HIS A 1 111 ? 2.757 -5.150 12.496 1.00 39.22 111 HIS A CA 1
ATOM 957 C C . HIS A 1 111 ? 3.312 -5.099 11.069 1.00 39.22 111 HIS A C 1
ATOM 959 O O . HIS A 1 111 ? 4.399 -5.601 10.804 1.00 39.22 111 HIS A O 1
ATOM 965 N N . GLU A 1 112 ? 2.674 -4.377 10.149 1.00 46.75 112 GLU A N 1
ATOM 966 C CA . GLU A 1 112 ? 3.351 -4.056 8.891 1.00 46.75 112 GLU A CA 1
ATOM 967 C C . GLU A 1 112 ? 4.546 -3.099 9.085 1.00 46.75 112 GLU A C 1
ATOM 969 O O . GLU A 1 112 ? 5.459 -3.072 8.259 1.00 46.75 112 GLU A O 1
ATOM 974 N N . ARG A 1 113 ? 4.584 -2.306 10.168 1.00 41.53 113 ARG A N 1
ATOM 975 C CA . ARG A 1 113 ? 5.738 -1.447 10.516 1.00 41.53 113 ARG A CA 1
ATOM 976 C C . ARG A 1 113 ? 6.861 -2.202 11.236 1.00 41.53 113 ARG A C 1
ATOM 978 O O . ARG A 1 113 ? 7.942 -1.635 11.363 1.00 41.53 113 ARG A O 1
ATOM 985 N N . THR A 1 114 ? 6.646 -3.445 11.677 1.00 38.00 114 THR A N 1
ATOM 986 C CA . THR A 1 114 ? 7.706 -4.320 12.217 1.00 38.00 114 THR A CA 1
ATOM 987 C C . THR A 1 114 ? 8.381 -5.179 11.149 1.00 38.00 114 THR A C 1
ATOM 989 O O . THR A 1 114 ? 9.364 -5.850 11.453 1.00 38.00 114 THR A O 1
ATOM 992 N N . SER A 1 115 ? 7.957 -5.093 9.879 1.00 46.25 115 SER A N 1
ATOM 993 C CA . SER A 1 115 ? 8.879 -5.340 8.766 1.00 46.25 115 SER A CA 1
ATOM 994 C C . SER A 1 115 ? 9.937 -4.248 8.835 1.00 46.25 115 SER A C 1
ATOM 996 O O . SER A 1 115 ? 9.692 -3.126 8.400 1.00 46.25 115 SER A O 1
ATOM 998 N N . ILE A 1 116 ? 11.071 -4.565 9.466 1.00 51.91 116 ILE A N 1
ATOM 999 C CA . ILE A 1 116 ? 12.099 -3.610 9.910 1.00 51.91 116 ILE A CA 1
ATOM 1000 C C . ILE A 1 116 ? 12.561 -2.691 8.764 1.00 51.91 116 ILE A C 1
ATOM 1002 O O . ILE A 1 116 ? 13.013 -1.579 9.034 1.00 51.91 116 ILE A O 1
ATOM 1006 N N . TRP A 1 117 ? 12.326 -3.077 7.500 1.00 59.19 117 TRP A N 1
ATOM 1007 C CA . TRP A 1 117 ? 12.579 -2.229 6.345 1.00 59.19 117 TRP A CA 1
ATOM 1008 C C . TRP A 1 117 ? 11.475 -2.260 5.274 1.00 59.19 117 TRP A C 1
ATOM 1010 O O . TRP A 1 117 ? 11.149 -3.310 4.713 1.00 59.19 117 TRP A O 1
ATOM 1020 N N . ARG A 1 118 ? 10.930 -1.075 4.958 1.00 61.78 118 ARG A N 1
ATOM 1021 C CA . ARG A 1 118 ? 10.060 -0.820 3.794 1.00 61.78 118 ARG A CA 1
ATOM 1022 C C . ARG A 1 118 ? 10.864 -0.084 2.726 1.00 61.78 118 ARG A C 1
ATOM 1024 O O . ARG A 1 118 ? 11.242 1.073 2.937 1.00 61.78 118 ARG A O 1
ATOM 1031 N N . ALA A 1 119 ? 11.107 -0.749 1.602 1.00 64.19 119 ALA A N 1
ATOM 1032 C CA . ALA A 1 119 ? 11.789 -0.177 0.447 1.00 64.19 119 ALA A CA 1
ATOM 1033 C C . ALA A 1 119 ? 10.800 -0.047 -0.715 1.00 64.19 119 ALA A C 1
ATOM 1035 O O . ALA A 1 119 ? 10.082 -0.995 -1.035 1.00 64.19 119 ALA A O 1
ATOM 1036 N N . VAL A 1 120 ? 10.764 1.126 -1.346 1.00 66.62 120 VAL A N 1
ATOM 1037 C CA . VAL A 1 120 ? 10.036 1.338 -2.601 1.00 66.62 120 VAL A CA 1
ATOM 1038 C C . VAL A 1 120 ? 11.051 1.452 -3.733 1.00 66.62 120 VAL A C 1
ATOM 1040 O O . VAL A 1 120 ? 11.995 2.239 -3.671 1.00 66.62 120 VAL A O 1
ATOM 1043 N N . PHE A 1 121 ? 10.851 0.649 -4.769 1.00 69.94 121 PHE A N 1
ATOM 1044 C CA . PHE A 1 121 ? 11.573 0.706 -6.029 1.00 69.94 121 PHE A CA 1
ATOM 1045 C C . PHE A 1 121 ? 10.673 1.334 -7.074 1.00 69.94 121 PHE A C 1
ATOM 1047 O O . PHE A 1 121 ? 9.556 0.879 -7.287 1.00 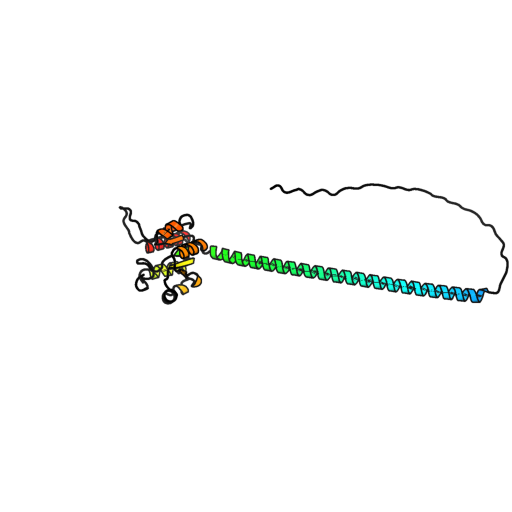69.94 121 PHE A O 1
ATOM 1054 N N . ARG A 1 122 ? 11.140 2.380 -7.750 1.00 62.38 122 ARG A N 1
ATOM 1055 C CA . ARG A 1 122 ? 10.387 2.948 -8.864 1.00 62.38 122 ARG A CA 1
ATOM 1056 C C . ARG A 1 122 ? 10.402 1.998 -10.059 1.00 62.38 122 ARG A C 1
ATOM 1058 O O . ARG A 1 122 ? 9.424 1.326 -10.345 1.00 62.38 122 ARG A O 1
ATOM 1065 N N . SER A 1 123 ? 11.521 1.925 -10.765 1.00 62.88 123 SER A N 1
ATOM 1066 C CA . SER A 1 123 ? 11.534 1.294 -12.077 1.00 62.88 123 SER A CA 1
ATOM 1067 C C . SER A 1 123 ? 12.172 -0.083 -12.012 1.00 62.88 123 SER A C 1
ATOM 1069 O O . SER A 1 123 ? 13.365 -0.204 -11.754 1.00 62.88 123 SER A O 1
ATOM 1071 N N . ILE A 1 124 ? 11.386 -1.122 -12.288 1.00 67.12 124 ILE A N 1
ATOM 1072 C CA . ILE A 1 124 ? 11.923 -2.428 -12.687 1.00 67.12 124 ILE A CA 1
ATOM 1073 C C . ILE A 1 124 ? 12.290 -2.459 -14.181 1.00 67.12 124 ILE A C 1
ATOM 1075 O O . ILE A 1 124 ? 12.766 -3.491 -14.625 1.00 67.12 124 ILE A O 1
ATOM 1079 N N . ARG A 1 125 ? 12.067 -1.368 -14.945 1.00 53.59 125 ARG A N 1
ATOM 1080 C CA . ARG A 1 125 ? 12.230 -1.264 -16.413 1.00 53.59 125 ARG A CA 1
ATOM 1081 C C . ARG A 1 125 ? 13.297 -0.253 -16.833 1.00 53.59 125 ARG A C 1
ATOM 1083 O O . ARG A 1 125 ? 12.992 0.824 -17.348 1.00 53.59 125 ARG A O 1
ATOM 1090 N N . LYS A 1 126 ? 14.558 -0.568 -16.590 1.00 61.22 126 LYS A N 1
ATOM 1091 C CA . LYS A 1 126 ? 15.719 0.266 -16.925 1.00 61.22 126 LYS A CA 1
ATOM 1092 C C . LYS A 1 126 ? 16.956 -0.579 -17.183 1.00 61.22 126 LYS A C 1
ATOM 1094 O O . LYS A 1 126 ? 17.057 -1.699 -16.689 1.00 61.22 126 LYS A O 1
ATOM 1099 N N . GLU A 1 127 ? 17.903 0.024 -17.903 1.00 49.53 127 GLU A N 1
ATOM 1100 C CA . GLU A 1 127 ? 19.164 -0.572 -18.375 1.00 49.53 127 GLU A CA 1
ATOM 1101 C C . GLU A 1 127 ? 19.993 -1.260 -17.269 1.00 49.53 127 GLU A C 1
ATOM 1103 O O . GLU A 1 127 ? 20.752 -2.169 -17.588 1.00 49.53 127 GLU A O 1
ATOM 1108 N N . ASP A 1 128 ? 19.774 -0.921 -15.990 1.00 57.03 128 ASP A N 1
ATOM 1109 C CA . ASP A 1 128 ? 20.446 -1.507 -14.815 1.00 57.03 128 ASP A CA 1
ATOM 1110 C C . ASP A 1 128 ? 19.485 -2.150 -13.786 1.00 57.03 128 ASP A C 1
ATOM 1112 O O . ASP A 1 128 ? 19.819 -2.290 -12.607 1.00 57.03 128 ASP A O 1
ATOM 1116 N N . THR A 1 129 ? 18.268 -2.518 -14.196 1.00 68.88 129 THR A N 1
ATOM 1117 C CA . THR A 1 129 ? 17.220 -3.064 -13.302 1.00 68.88 129 THR A CA 1
ATOM 1118 C C . THR A 1 129 ? 16.738 -4.448 -13.758 1.00 68.88 129 THR A C 1
ATOM 1120 O O . THR A 1 129 ? 17.345 -5.050 -14.636 1.00 68.88 129 THR A O 1
ATOM 1123 N N . LEU A 1 130 ? 15.698 -5.005 -13.126 1.00 78.25 130 LEU A N 1
ATOM 1124 C CA . LEU A 1 130 ? 15.263 -6.392 -13.344 1.00 78.25 130 LEU A CA 1
ATOM 1125 C C . LEU A 1 130 ? 14.838 -6.690 -14.793 1.00 78.25 130 LEU A C 1
ATOM 1127 O O . LEU A 1 130 ? 15.152 -7.766 -15.301 1.00 78.25 130 LEU A O 1
ATOM 1131 N N . LEU A 1 131 ? 14.116 -5.769 -15.429 1.00 81.19 131 LEU A N 1
ATOM 1132 C CA . LEU A 1 131 ? 13.570 -5.912 -16.775 1.00 81.19 131 LEU A CA 1
ATOM 1133 C C . LEU A 1 131 ? 14.279 -4.964 -17.735 1.00 81.19 131 LEU A C 1
ATOM 1135 O O . LEU A 1 131 ? 14.505 -3.787 -17.432 1.00 81.19 131 LEU A O 1
ATOM 1139 N N . ASP A 1 132 ? 14.585 -5.475 -18.921 1.00 77.94 132 ASP A N 1
ATOM 1140 C CA . ASP A 1 132 ? 15.049 -4.653 -20.023 1.00 77.94 132 ASP A CA 1
ATOM 1141 C C . ASP A 1 132 ? 13.944 -3.670 -20.467 1.00 77.94 132 ASP A C 1
ATOM 1143 O O . ASP A 1 132 ? 12.794 -4.077 -20.656 1.00 77.94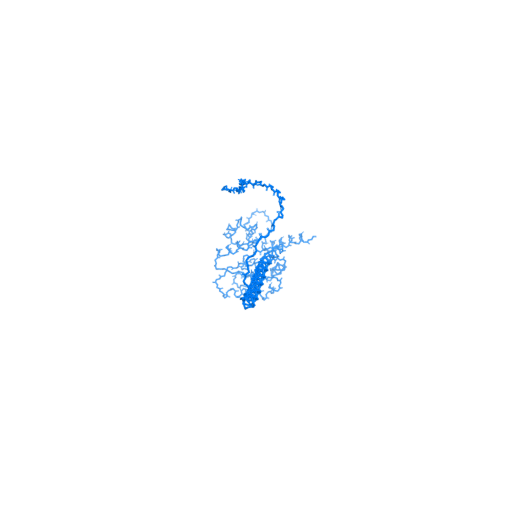 132 ASP A O 1
ATOM 1147 N N . PRO A 1 133 ? 14.245 -2.369 -20.616 1.00 73.25 133 PRO A N 1
ATOM 1148 C CA . PRO A 1 133 ? 13.248 -1.377 -21.008 1.00 73.25 133 PRO A CA 1
ATOM 1149 C C . PRO A 1 133 ? 12.733 -1.541 -22.446 1.00 73.25 133 PRO A C 1
ATOM 1151 O O . PRO A 1 133 ? 11.703 -0.955 -22.767 1.00 73.25 133 PRO A O 1
ATOM 1154 N N . VAL A 1 134 ? 13.436 -2.278 -23.315 1.00 74.44 134 VAL A N 1
ATOM 1155 C CA . VAL A 1 134 ? 13.085 -2.424 -24.735 1.00 74.44 134 VAL A CA 1
ATOM 1156 C C . VAL A 1 134 ? 12.136 -3.596 -24.963 1.00 74.44 134 VAL A C 1
ATOM 1158 O O . VAL A 1 134 ? 11.147 -3.450 -25.679 1.00 74.44 134 VAL A O 1
ATOM 1161 N N . ASP A 1 135 ? 12.425 -4.755 -24.371 1.00 80.12 135 ASP A N 1
ATOM 1162 C CA . ASP A 1 135 ? 11.696 -6.001 -24.642 1.00 80.12 135 ASP A CA 1
ATOM 1163 C C . ASP A 1 135 ? 11.107 -6.676 -23.394 1.00 80.12 135 ASP A C 1
ATOM 1165 O O . ASP A 1 135 ? 10.493 -7.738 -23.501 1.00 80.12 135 ASP A O 1
ATOM 1169 N N . LEU A 1 136 ? 11.250 -6.054 -22.217 1.00 81.50 136 LEU A N 1
ATOM 1170 C CA . LEU A 1 136 ? 10.814 -6.591 -20.925 1.00 81.50 136 LEU A CA 1
ATOM 1171 C C . LEU A 1 136 ? 11.459 -7.941 -20.575 1.00 81.50 136 LEU A C 1
ATOM 1173 O O . LEU A 1 136 ? 10.940 -8.674 -19.731 1.00 81.50 136 LEU A O 1
ATOM 1177 N N . THR A 1 137 ? 12.595 -8.289 -21.184 1.00 84.06 137 THR A N 1
ATOM 1178 C CA . THR A 1 137 ? 13.308 -9.515 -20.826 1.00 84.06 137 THR A CA 1
ATOM 1179 C C . THR A 1 137 ? 13.904 -9.419 -19.429 1.00 84.06 137 THR A C 1
ATOM 1181 O O . THR A 1 137 ? 14.378 -8.375 -18.976 1.00 84.06 137 THR A O 1
ATOM 1184 N N . VAL A 1 138 ? 13.874 -10.546 -18.721 1.00 85.44 138 VAL A N 1
ATOM 1185 C CA . VAL A 1 138 ? 14.398 -10.645 -17.360 1.00 85.44 138 VAL A CA 1
ATOM 1186 C C . VAL A 1 138 ? 15.913 -10.729 -17.411 1.00 85.44 138 VAL A C 1
ATOM 1188 O O . VAL A 1 138 ? 16.489 -11.648 -17.998 1.00 85.44 138 VAL A O 1
ATOM 1191 N N . ARG A 1 139 ? 16.574 -9.807 -16.719 1.00 82.25 139 ARG A N 1
ATOM 1192 C CA . ARG A 1 139 ? 18.028 -9.797 -16.590 1.00 82.25 139 ARG A CA 1
ATOM 1193 C C . ARG A 1 139 ? 18.456 -10.781 -15.508 1.00 82.25 139 ARG A C 1
ATOM 1195 O O . ARG A 1 139 ? 18.430 -10.489 -14.312 1.00 82.25 139 ARG A O 1
ATOM 1202 N N . THR A 1 140 ? 18.881 -11.967 -15.940 1.00 84.19 140 THR A N 1
ATOM 1203 C CA . THR A 1 140 ? 19.285 -13.077 -15.057 1.00 84.19 140 THR A CA 1
ATOM 1204 C C . THR A 1 140 ? 20.436 -12.720 -14.115 1.00 84.19 140 THR A C 1
ATOM 1206 O O . THR A 1 140 ? 20.497 -13.253 -13.009 1.00 84.19 140 THR A O 1
ATOM 1209 N N . SER A 1 141 ? 21.306 -11.781 -14.502 1.00 82.50 141 SER A N 1
ATOM 1210 C CA . SER A 1 141 ? 22.405 -11.276 -13.668 1.00 82.50 141 SER A CA 1
ATOM 1211 C C . SER A 1 141 ? 21.937 -10.548 -12.403 1.00 82.50 141 SER A C 1
ATOM 1213 O O . SER A 1 141 ? 22.653 -10.562 -11.407 1.00 82.50 141 SER A O 1
ATOM 1215 N N . ILE A 1 142 ? 20.749 -9.934 -12.427 1.00 80.81 142 ILE A N 1
ATOM 1216 C CA . ILE A 1 142 ? 20.192 -9.125 -11.326 1.00 80.81 142 ILE A CA 1
ATOM 1217 C C . ILE A 1 142 ? 19.074 -9.884 -10.594 1.00 80.81 142 ILE A C 1
ATOM 1219 O O . ILE A 1 142 ? 18.798 -9.618 -9.424 1.00 80.81 142 ILE A O 1
ATOM 1223 N N . LEU A 1 143 ? 18.455 -10.869 -11.256 1.00 85.75 143 LEU A N 1
ATOM 1224 C CA . LEU A 1 143 ? 17.334 -11.646 -10.726 1.00 85.75 143 LEU A CA 1
ATOM 1225 C C . LEU A 1 143 ? 17.621 -12.249 -9.340 1.00 85.75 143 LEU A C 1
ATOM 1227 O O . LEU A 1 143 ? 16.775 -12.167 -8.453 1.00 85.75 143 LEU A O 1
ATOM 1231 N N . GLY A 1 144 ? 18.813 -12.813 -9.124 1.00 85.44 144 GLY A N 1
ATOM 1232 C CA . GLY A 1 144 ? 19.179 -13.403 -7.831 1.00 85.44 144 GLY A CA 1
ATOM 1233 C C . GLY A 1 144 ? 19.159 -12.391 -6.678 1.00 85.44 144 GLY A C 1
ATOM 1234 O O . GLY A 1 144 ? 18.603 -12.671 -5.613 1.00 85.44 144 GLY A O 1
ATOM 1235 N N . ASP A 1 145 ? 19.704 -11.195 -6.905 1.00 82.31 145 ASP A N 1
ATOM 1236 C CA . ASP A 1 145 ? 19.704 -10.113 -5.917 1.00 82.31 145 ASP A CA 1
ATOM 1237 C C . ASP A 1 145 ? 18.293 -9.555 -5.702 1.00 82.31 145 ASP A C 1
ATOM 1239 O O . ASP A 1 145 ? 17.889 -9.317 -4.562 1.00 82.31 145 ASP A O 1
ATOM 1243 N N . PHE A 1 146 ? 17.507 -9.428 -6.774 1.00 84.06 146 PHE A N 1
ATOM 1244 C CA . PHE A 1 146 ? 16.101 -9.031 -6.703 1.00 84.06 146 PHE A CA 1
ATOM 1245 C C . PHE A 1 146 ? 15.264 -9.981 -5.834 1.00 84.06 146 PHE A C 1
ATOM 1247 O O . PHE A 1 146 ? 14.584 -9.545 -4.902 1.00 84.06 146 PHE A O 1
ATOM 1254 N N . LEU A 1 147 ? 15.354 -11.289 -6.077 1.00 87.69 147 LEU A N 1
ATOM 1255 C CA . LEU A 1 147 ? 14.649 -12.301 -5.287 1.00 87.69 147 LEU A CA 1
ATOM 1256 C C . LEU A 1 147 ? 15.103 -12.291 -3.824 1.00 87.69 147 LEU A C 1
ATOM 1258 O O . LEU A 1 147 ? 14.290 -12.386 -2.902 1.00 87.69 147 LEU A O 1
ATOM 1262 N N . ARG A 1 148 ? 16.401 -12.100 -3.579 1.00 82.94 148 ARG A N 1
ATOM 1263 C CA . ARG A 1 148 ? 16.932 -11.960 -2.221 1.00 82.94 148 ARG A CA 1
ATOM 1264 C C . ARG A 1 148 ? 16.335 -10.755 -1.486 1.00 82.94 148 ARG A C 1
ATOM 1266 O O . ARG A 1 148 ? 16.059 -10.863 -0.294 1.00 82.94 148 ARG A O 1
ATOM 1273 N N . LEU A 1 149 ? 16.082 -9.640 -2.169 1.00 79.62 149 LEU A N 1
ATOM 1274 C CA . LEU A 1 149 ? 15.420 -8.471 -1.574 1.00 79.62 149 LEU A CA 1
ATOM 1275 C C . LEU A 1 149 ? 13.947 -8.706 -1.286 1.00 79.62 149 LEU A C 1
ATOM 1277 O O . LEU A 1 149 ? 13.477 -8.291 -0.227 1.00 79.62 149 LEU A O 1
ATOM 1281 N N . CYS A 1 150 ? 13.242 -9.386 -2.193 1.00 85.88 150 CYS A N 1
ATOM 1282 C CA . CYS A 1 150 ? 11.844 -9.768 -1.990 1.00 85.88 150 CYS A CA 1
ATOM 1283 C C . CYS A 1 150 ? 11.684 -10.589 -0.705 1.00 85.88 150 CYS A C 1
ATOM 1285 O O . CYS A 1 150 ? 10.728 -10.401 0.038 1.00 85.88 150 CYS A O 1
ATOM 1287 N N . ARG A 1 151 ? 12.667 -11.447 -0.407 1.00 85.00 151 ARG A N 1
ATOM 1288 C CA . ARG A 1 151 ? 12.683 -12.273 0.804 1.00 85.00 151 ARG A CA 1
ATOM 1289 C C . ARG A 1 151 ? 12.999 -11.494 2.080 1.00 85.00 151 ARG A C 1
ATOM 1291 O O . ARG A 1 151 ? 12.510 -11.842 3.148 1.00 85.00 151 ARG A O 1
ATOM 1298 N N . LEU A 1 152 ? 13.883 -10.502 1.991 1.00 78.12 152 LEU A N 1
ATOM 1299 C CA . LEU A 1 152 ? 14.449 -9.824 3.163 1.00 78.12 152 LEU A CA 1
ATOM 1300 C C . LEU A 1 152 ? 13.744 -8.513 3.526 1.00 78.12 152 LEU A C 1
ATOM 1302 O O . LEU A 1 152 ? 13.962 -7.996 4.621 1.00 78.12 152 LEU A O 1
ATOM 1306 N N . SER A 1 153 ? 12.935 -7.951 2.628 1.00 78.62 153 SER A N 1
ATOM 1307 C CA . SER A 1 153 ? 12.349 -6.621 2.801 1.00 78.62 153 SER A CA 1
ATOM 1308 C C . SER A 1 153 ? 10.893 -6.562 2.357 1.00 78.62 153 SER A C 1
ATOM 1310 O O . SER A 1 153 ? 10.454 -7.305 1.482 1.00 78.62 153 SER A O 1
ATOM 1312 N N . SER A 1 154 ? 10.141 -5.621 2.934 1.00 85.12 154 SER A N 1
ATOM 1313 C CA . SER A 1 154 ? 8.820 -5.269 2.417 1.00 85.12 154 SER A CA 1
ATOM 1314 C C . SER A 1 154 ? 8.983 -4.377 1.189 1.00 85.12 154 SER A C 1
ATOM 1316 O O . SER A 1 154 ? 9.007 -3.148 1.299 1.00 85.12 154 SER A O 1
ATOM 1318 N N . LEU A 1 155 ? 9.135 -5.032 0.037 1.00 87.19 155 LEU A N 1
ATOM 1319 C CA . LEU A 1 155 ? 9.361 -4.399 -1.255 1.00 87.19 155 LEU A CA 1
ATOM 1320 C C . LEU A 1 155 ? 8.047 -3.922 -1.888 1.00 87.19 155 LEU A C 1
ATOM 1322 O O . LEU A 1 155 ? 7.064 -4.663 -1.952 1.00 87.19 155 LEU A O 1
ATOM 1326 N N . TYR A 1 156 ? 8.067 -2.690 -2.384 1.00 90.69 156 TYR A N 1
ATOM 1327 C CA . TYR A 1 156 ? 7.037 -2.107 -3.239 1.00 90.69 156 TYR A CA 1
ATOM 1328 C C . TYR A 1 156 ? 7.668 -1.713 -4.570 1.00 90.69 156 TYR A C 1
ATOM 1330 O O . TYR A 1 156 ? 8.806 -1.245 -4.588 1.00 90.69 156 TYR A O 1
ATOM 1338 N N . THR A 1 157 ? 6.933 -1.868 -5.668 1.00 90.75 157 THR A N 1
ATOM 1339 C CA . THR A 1 157 ? 7.366 -1.403 -6.992 1.00 90.75 157 THR A CA 1
ATOM 1340 C C . THR A 1 157 ? 6.373 -0.380 -7.540 1.00 90.75 157 THR A C 1
ATOM 1342 O O . THR A 1 157 ? 5.175 -0.539 -7.332 1.00 90.75 157 THR A O 1
ATOM 1345 N N . VAL A 1 158 ? 6.849 0.689 -8.186 1.00 90.31 158 VAL A N 1
ATOM 1346 C CA . VAL A 1 158 ? 6.006 1.756 -8.763 1.00 90.31 158 VAL A CA 1
ATOM 1347 C C . VAL A 1 158 ? 6.435 2.016 -10.204 1.00 90.31 158 VAL A C 1
ATOM 1349 O O . VAL A 1 158 ? 7.238 2.909 -10.480 1.00 90.31 158 VAL A O 1
ATOM 1352 N N . THR A 1 159 ? 5.896 1.234 -11.134 1.00 89.88 159 THR A N 1
ATOM 1353 C CA . THR A 1 159 ? 6.316 1.269 -12.541 1.00 89.88 159 THR A CA 1
ATOM 1354 C C . THR A 1 159 ? 5.415 2.193 -13.347 1.00 89.88 159 THR A C 1
ATOM 1356 O O . THR A 1 159 ? 4.194 2.122 -13.245 1.00 89.88 159 THR A O 1
ATOM 1359 N N . GLN A 1 160 ? 6.001 3.077 -14.155 1.00 88.75 160 GLN A N 1
ATOM 1360 C CA . GLN A 1 160 ? 5.211 3.900 -15.068 1.00 88.75 160 GLN A CA 1
ATOM 1361 C C . GLN A 1 160 ? 4.929 3.116 -16.346 1.00 88.75 160 GLN A C 1
ATOM 1363 O O . GLN A 1 160 ? 5.905 2.742 -16.986 1.00 88.75 160 GLN A O 1
ATOM 1368 N N . VAL A 1 161 ? 3.663 2.907 -16.705 1.00 90.50 161 VAL A N 1
ATOM 1369 C CA . VAL A 1 161 ? 3.170 2.094 -17.835 1.00 90.50 161 VAL A CA 1
ATOM 1370 C C . VAL A 1 161 ? 2.334 2.918 -18.808 1.00 90.50 161 VAL A C 1
ATOM 1372 O O . VAL A 1 161 ? 1.803 3.963 -18.434 1.00 90.50 161 VAL A O 1
ATOM 1375 N N . ALA A 1 162 ? 2.248 2.471 -20.061 1.00 88.25 162 ALA A N 1
ATOM 1376 C CA . ALA A 1 162 ? 1.441 3.141 -21.083 1.00 88.25 162 ALA A CA 1
ATOM 1377 C C . ALA A 1 162 ? -0.008 2.629 -21.142 1.00 88.25 162 ALA A C 1
ATOM 1379 O O . ALA A 1 162 ? -0.915 3.413 -21.422 1.00 88.25 162 ALA A O 1
ATOM 1380 N N . ASP A 1 163 ? -0.215 1.333 -20.902 1.00 92.00 163 ASP A N 1
ATOM 1381 C CA . ASP A 1 163 ? -1.509 0.662 -21.006 1.00 92.00 163 ASP A CA 1
ATOM 1382 C C . ASP A 1 163 ? -1.603 -0.570 -20.086 1.00 92.00 163 ASP A C 1
ATOM 1384 O O . ASP A 1 163 ? -0.595 -1.097 -19.607 1.00 92.00 163 ASP A O 1
ATOM 1388 N N . ASP A 1 164 ? -2.832 -1.046 -19.876 1.00 93.69 164 ASP A N 1
ATOM 1389 C CA . ASP A 1 164 ? -3.144 -2.203 -19.027 1.00 93.69 164 ASP A CA 1
ATOM 1390 C C . ASP A 1 164 ? -2.523 -3.512 -19.555 1.00 93.69 164 ASP A C 1
ATOM 1392 O O . ASP A 1 164 ? -2.219 -4.425 -18.785 1.00 93.69 164 ASP A O 1
ATOM 1396 N N . ALA A 1 165 ? -2.297 -3.624 -20.870 1.00 92.56 165 ALA A N 1
ATOM 1397 C CA . ALA A 1 165 ? -1.674 -4.811 -21.455 1.00 92.56 165 ALA A CA 1
ATOM 1398 C C . ALA A 1 165 ? -0.191 -4.909 -21.064 1.00 92.56 165 ALA A C 1
ATOM 1400 O O . ALA A 1 165 ? 0.359 -6.004 -20.922 1.00 92.56 165 ALA A O 1
ATOM 1401 N N . GLU A 1 166 ? 0.477 -3.772 -20.891 1.00 89.12 166 GLU A N 1
ATOM 1402 C CA . GLU A 1 166 ? 1.833 -3.689 -20.372 1.00 89.12 166 GLU A CA 1
ATOM 1403 C C . GLU A 1 166 ? 1.904 -4.059 -18.882 1.00 89.12 166 GLU A C 1
ATOM 1405 O O . GLU A 1 166 ? 2.834 -4.759 -18.470 1.00 89.12 166 GLU A O 1
ATOM 1410 N N . GLU A 1 167 ? 0.909 -3.650 -18.088 1.00 92.75 167 GLU A N 1
ATOM 1411 C CA . GLU A 1 167 ? 0.777 -4.060 -16.682 1.00 92.75 167 GLU A CA 1
ATOM 1412 C C . GLU A 1 167 ? 0.659 -5.580 -16.556 1.00 92.75 167 GLU A C 1
ATOM 1414 O O . GLU A 1 167 ? 1.400 -6.207 -15.792 1.00 92.75 167 GLU A O 1
ATOM 1419 N N . GLU A 1 168 ? -0.230 -6.189 -17.346 1.00 94.06 168 GLU A N 1
ATOM 1420 C CA . GLU A 1 168 ? -0.453 -7.635 -17.333 1.00 94.06 168 GLU A CA 1
ATOM 1421 C C . GLU A 1 168 ? 0.822 -8.404 -17.701 1.00 94.06 168 GLU A C 1
ATOM 1423 O O . GLU A 1 168 ? 1.185 -9.365 -17.017 1.00 94.06 168 GLU A O 1
ATOM 1428 N N . LYS A 1 169 ? 1.564 -7.934 -18.713 1.00 92.69 169 LYS A N 1
ATOM 1429 C CA . LYS A 1 169 ? 2.860 -8.519 -19.097 1.00 92.69 169 LYS A CA 1
ATOM 1430 C C . LYS A 1 169 ? 3.875 -8.465 -17.961 1.00 92.69 169 LYS A C 1
ATOM 1432 O O . LYS A 1 169 ? 4.546 -9.463 -17.707 1.00 92.69 169 LYS A O 1
ATOM 1437 N N . ILE A 1 170 ? 4.002 -7.329 -17.271 1.00 91.69 170 ILE A N 1
ATOM 1438 C CA . ILE A 1 170 ? 4.916 -7.213 -16.125 1.00 91.69 170 ILE A CA 1
ATOM 1439 C C . ILE A 1 170 ? 4.541 -8.214 -15.036 1.00 91.69 170 ILE A C 1
ATOM 1441 O O . ILE A 1 170 ? 5.419 -8.880 -14.485 1.00 91.69 170 ILE A O 1
ATOM 1445 N N . LEU A 1 171 ? 3.253 -8.310 -14.709 1.00 93.81 171 LEU A N 1
ATOM 1446 C CA . LEU A 1 171 ? 2.782 -9.213 -13.667 1.00 93.81 171 LEU A CA 1
ATOM 1447 C C . LEU A 1 171 ? 3.067 -10.675 -14.028 1.00 93.81 171 LEU A C 1
ATOM 1449 O O . LEU A 1 171 ? 3.588 -11.401 -13.187 1.00 93.81 171 LEU A O 1
ATOM 1453 N N . ASP A 1 172 ? 2.811 -11.080 -15.273 1.00 94.19 172 ASP A N 1
ATOM 1454 C CA . ASP A 1 172 ? 3.126 -12.421 -15.781 1.00 94.19 172 ASP A CA 1
ATOM 1455 C C . ASP A 1 172 ? 4.637 -12.720 -15.736 1.00 94.19 172 ASP A C 1
ATOM 1457 O O . ASP A 1 172 ? 5.058 -13.807 -15.337 1.00 94.19 172 ASP A O 1
ATOM 1461 N N . ILE A 1 173 ? 5.488 -11.740 -16.056 1.00 92.56 173 ILE A N 1
ATOM 1462 C CA . ILE A 1 173 ? 6.944 -11.892 -15.940 1.00 92.56 173 ILE A CA 1
ATOM 1463 C C . ILE A 1 173 ? 7.371 -12.082 -14.478 1.00 92.56 173 ILE A C 1
ATOM 1465 O O . ILE A 1 173 ? 8.167 -12.976 -14.181 1.00 92.56 173 ILE A O 1
ATOM 1469 N N . LEU A 1 174 ? 6.852 -11.267 -13.553 1.00 92.12 174 LEU A N 1
ATOM 1470 C CA . LEU A 1 174 ? 7.178 -11.370 -12.127 1.00 92.12 174 LEU A CA 1
ATOM 1471 C C . LEU A 1 174 ? 6.728 -12.711 -11.533 1.00 92.12 174 LEU A C 1
ATOM 1473 O O . LEU A 1 174 ? 7.459 -13.278 -10.711 1.00 92.12 174 LEU A O 1
ATOM 1477 N N . GLU A 1 175 ? 5.579 -13.221 -11.986 1.00 94.25 175 GLU A N 1
ATOM 1478 C CA . GLU A 1 175 ? 5.050 -14.553 -11.670 1.00 94.25 175 GLU A CA 1
ATOM 1479 C C . GLU A 1 175 ? 6.022 -15.643 -12.148 1.00 94.25 175 GLU A C 1
ATOM 1481 O O . GLU A 1 175 ? 6.503 -16.445 -11.348 1.00 94.25 175 GLU A O 1
ATOM 1486 N N . LYS A 1 176 ? 6.420 -15.603 -13.427 1.00 93.62 176 LYS A N 1
ATOM 1487 C CA . LYS A 1 176 ? 7.380 -16.548 -14.032 1.00 93.62 176 LYS A CA 1
ATOM 1488 C C . LYS A 1 176 ? 8.758 -16.526 -13.374 1.00 93.62 176 LYS A C 1
ATOM 1490 O O . LYS A 1 176 ? 9.477 -17.521 -13.419 1.00 93.62 176 LYS A O 1
ATOM 1495 N N . CYS A 1 177 ? 9.129 -15.407 -12.760 1.00 90.25 177 CYS A N 1
ATOM 1496 C CA . CYS A 1 177 ? 10.380 -15.250 -12.021 1.00 90.25 177 CYS A CA 1
ATOM 1497 C C . CYS A 1 177 ? 10.312 -15.745 -10.570 1.00 90.25 177 CYS A C 1
ATOM 1499 O O . CYS A 1 177 ? 11.290 -15.578 -9.844 1.00 90.25 177 CYS A O 1
ATOM 1501 N N . ALA A 1 178 ? 9.178 -16.305 -10.130 1.00 92.75 178 ALA A N 1
ATOM 1502 C CA . ALA A 1 178 ? 8.920 -16.692 -8.741 1.00 92.75 178 ALA A CA 1
ATOM 1503 C C . ALA A 1 178 ? 9.071 -15.524 -7.741 1.00 92.75 178 ALA A C 1
ATOM 1505 O O . ALA A 1 178 ? 9.357 -15.721 -6.555 1.00 92.75 178 ALA A O 1
ATOM 1506 N N . SER A 1 179 ? 8.870 -14.283 -8.201 1.00 90.69 179 SER A N 1
ATOM 1507 C CA . SER A 1 179 ? 9.016 -13.084 -7.362 1.00 90.69 179 SER A CA 1
ATOM 1508 C C . SER A 1 179 ? 7.976 -13.073 -6.247 1.00 90.69 179 SER A C 1
ATOM 1510 O O . SER A 1 179 ? 8.299 -12.767 -5.097 1.00 90.69 179 SER A O 1
ATOM 1512 N N . PHE A 1 180 ? 6.738 -13.451 -6.586 1.00 92.81 180 PHE A N 1
ATOM 1513 C CA . PHE A 1 180 ? 5.630 -13.479 -5.639 1.00 92.81 180 PHE A CA 1
ATOM 1514 C C . PHE A 1 180 ? 5.792 -14.577 -4.587 1.00 92.81 180 PHE A C 1
ATOM 1516 O O . PHE A 1 180 ? 5.638 -14.324 -3.395 1.00 92.81 180 PHE A O 1
ATOM 1523 N N . GLU A 1 181 ? 6.220 -15.766 -5.010 1.00 92.31 181 GLU A N 1
ATOM 1524 C CA . GLU A 1 181 ? 6.532 -16.882 -4.109 1.00 92.31 181 GLU A CA 1
ATOM 1525 C C . GLU A 1 181 ? 7.703 -16.560 -3.169 1.00 92.31 181 GLU A C 1
ATOM 1527 O O . GLU A 1 181 ? 7.753 -17.032 -2.035 1.00 92.31 181 GLU A O 1
ATOM 1532 N N . THR A 1 182 ? 8.641 -15.719 -3.618 1.00 89.62 182 THR A N 1
ATOM 1533 C CA . THR A 1 182 ? 9.823 -15.341 -2.834 1.00 89.62 182 THR A CA 1
ATOM 1534 C C . THR A 1 182 ? 9.544 -14.245 -1.794 1.00 89.62 182 THR A C 1
ATOM 1536 O O . THR A 1 182 ? 10.384 -14.012 -0.922 1.00 89.62 182 THR A O 1
ATOM 1539 N N . GLY A 1 183 ? 8.377 -13.592 -1.840 1.00 88.38 183 GLY A N 1
ATOM 1540 C CA . GLY A 1 183 ? 7.936 -12.632 -0.819 1.00 88.38 183 GLY A CA 1
ATOM 1541 C C . GLY A 1 183 ? 7.469 -11.274 -1.346 1.00 88.38 183 GLY A C 1
ATOM 1542 O O . GLY A 1 183 ? 7.000 -10.447 -0.561 1.00 88.38 183 GLY A O 1
ATOM 1543 N N . LEU A 1 184 ? 7.553 -11.018 -2.658 1.00 90.06 184 LEU A N 1
ATOM 1544 C CA . LEU A 1 184 ? 6.913 -9.838 -3.239 1.00 90.06 184 LEU A CA 1
ATOM 1545 C C . LEU A 1 184 ? 5.393 -10.031 -3.204 1.00 90.06 184 LEU A C 1
ATOM 1547 O O . LEU A 1 184 ? 4.876 -11.027 -3.685 1.00 90.06 184 LEU A O 1
ATOM 1551 N N . ASN A 1 185 ? 4.640 -9.070 -2.686 1.00 90.88 185 ASN A N 1
ATOM 1552 C CA . ASN A 1 185 ? 3.182 -9.169 -2.719 1.00 90.88 185 ASN A CA 1
ATOM 1553 C C . ASN A 1 185 ? 2.626 -8.526 -3.990 1.00 90.88 185 ASN A C 1
ATOM 1555 O O . ASN A 1 185 ? 2.991 -7.398 -4.320 1.00 90.88 185 ASN A O 1
ATOM 1559 N N . ARG A 1 186 ? 1.664 -9.186 -4.648 1.00 92.69 186 ARG A N 1
ATOM 1560 C CA . ARG A 1 186 ? 1.027 -8.675 -5.877 1.00 92.69 186 ARG A CA 1
ATOM 1561 C C . ARG A 1 186 ? 0.424 -7.279 -5.702 1.00 92.69 186 ARG A C 1
ATOM 1563 O O . ARG A 1 186 ? 0.618 -6.417 -6.544 1.00 92.69 186 ARG A O 1
ATOM 1570 N N . HIS A 1 187 ? -0.214 -7.020 -4.559 1.00 91.44 187 HIS A N 1
ATOM 1571 C CA . HIS A 1 187 ? -0.789 -5.710 -4.221 1.00 91.44 187 HIS A CA 1
ATOM 1572 C C . HIS A 1 187 ? 0.254 -4.611 -3.934 1.00 91.44 187 HIS A C 1
ATOM 1574 O O . HIS A 1 187 ? -0.114 -3.462 -3.712 1.00 91.44 187 HIS A O 1
ATOM 1580 N N . ARG A 1 188 ? 1.549 -4.952 -3.881 1.00 91.44 188 ARG A N 1
ATOM 1581 C CA . ARG A 1 188 ? 2.665 -4.002 -3.719 1.00 91.44 188 ARG A CA 1
ATOM 1582 C C . ARG A 1 188 ? 3.357 -3.688 -5.046 1.00 91.44 188 ARG A C 1
ATOM 1584 O O . ARG A 1 188 ? 4.296 -2.893 -5.063 1.00 91.44 188 ARG A O 1
ATOM 1591 N N . VAL A 1 189 ? 2.904 -4.300 -6.140 1.00 93.00 189 VAL A N 1
ATOM 1592 C CA . VAL A 1 189 ? 3.272 -3.924 -7.503 1.00 93.00 189 VAL A CA 1
ATOM 1593 C C . VAL A 1 189 ? 2.263 -2.893 -7.977 1.00 93.00 189 VAL A C 1
ATOM 1595 O O . VAL A 1 189 ? 1.095 -3.206 -8.183 1.00 93.00 189 VAL A O 1
ATOM 1598 N N . MET A 1 190 ? 2.706 -1.644 -8.059 1.00 93.00 190 MET A N 1
ATOM 1599 C CA . MET A 1 190 ? 1.872 -0.502 -8.403 1.00 93.00 190 MET A CA 1
ATOM 1600 C C . MET A 1 190 ? 2.276 0.049 -9.763 1.00 93.00 190 MET A C 1
ATOM 1602 O O . MET A 1 190 ? 3.459 0.087 -10.117 1.00 93.00 190 MET A O 1
ATOM 1606 N N . PHE A 1 191 ? 1.275 0.528 -10.487 1.00 93.50 191 PHE A N 1
ATOM 1607 C CA . PHE A 1 191 ? 1.421 1.091 -11.816 1.00 93.50 191 PHE A CA 1
ATOM 1608 C C . PHE A 1 191 ? 0.884 2.518 -11.856 1.00 93.50 191 PHE A C 1
ATOM 1610 O O . PHE A 1 191 ? 0.016 2.892 -11.065 1.00 93.50 191 PHE A O 1
ATOM 1617 N N . CYS A 1 192 ? 1.439 3.341 -12.738 1.00 92.38 192 CYS A N 1
ATOM 1618 C CA . CYS A 1 192 ? 0.956 4.696 -12.984 1.00 92.38 192 CYS A CA 1
ATOM 1619 C C . CYS A 1 192 ? 1.245 5.117 -14.426 1.00 92.38 192 CYS A C 1
ATOM 1621 O O . CYS A 1 192 ? 2.181 4.631 -15.043 1.00 92.38 192 CYS A O 1
ATOM 1623 N N . ASP A 1 193 ? 0.490 6.070 -14.948 1.00 90.00 193 ASP A N 1
ATOM 1624 C CA . ASP A 1 193 ? 0.670 6.623 -16.296 1.00 90.00 193 ASP A CA 1
ATOM 1625 C C . ASP A 1 193 ? 1.621 7.834 -16.321 1.00 90.00 193 ASP A C 1
ATOM 1627 O O . ASP A 1 193 ? 2.194 8.193 -17.351 1.00 90.00 193 ASP A O 1
ATOM 1631 N N . THR A 1 194 ? 1.818 8.476 -15.166 1.00 90.44 194 THR A N 1
ATOM 1632 C CA . THR A 1 194 ? 2.485 9.772 -15.041 1.00 90.44 194 THR A CA 1
ATOM 1633 C C . THR A 1 194 ? 3.535 9.799 -13.938 1.00 90.44 194 THR A C 1
ATOM 1635 O O . THR A 1 194 ? 3.408 9.211 -12.862 1.00 90.44 194 THR A O 1
ATOM 1638 N N . CYS A 1 195 ? 4.564 10.622 -14.157 1.00 89.88 195 CYS A N 1
ATOM 1639 C CA . CYS A 1 195 ? 5.587 10.894 -13.151 1.00 89.88 195 CYS A CA 1
ATOM 1640 C C . CYS A 1 195 ? 5.016 11.504 -11.858 1.00 89.88 195 CYS A C 1
ATOM 1642 O O . CYS A 1 195 ? 5.520 11.214 -10.774 1.00 89.88 195 CYS A O 1
ATOM 1644 N N . HIS A 1 196 ? 3.964 12.322 -11.964 1.00 93.12 196 HIS A N 1
ATOM 1645 C CA . HIS A 1 196 ? 3.272 12.914 -10.816 1.00 93.12 196 HIS A CA 1
ATOM 1646 C C . HIS A 1 196 ? 2.489 11.866 -10.015 1.00 93.12 196 HIS A C 1
ATOM 1648 O O . HIS A 1 196 ? 2.548 11.883 -8.782 1.00 93.12 196 HIS A O 1
ATOM 1654 N N . GLY A 1 197 ? 1.803 10.941 -10.700 1.00 92.38 197 GLY A N 1
ATOM 1655 C CA . GLY A 1 197 ? 1.088 9.830 -10.072 1.00 92.38 197 GLY A CA 1
ATOM 1656 C C . GLY A 1 197 ? 2.011 9.006 -9.179 1.00 92.38 197 GLY A C 1
ATOM 1657 O O . GLY A 1 197 ? 1.718 8.811 -7.999 1.00 92.38 197 GLY A O 1
ATOM 1658 N N . ALA A 1 198 ? 3.194 8.654 -9.684 1.00 90.81 198 ALA A N 1
ATOM 1659 C CA . ALA A 1 198 ? 4.193 7.946 -8.894 1.00 90.81 198 ALA A CA 1
ATOM 1660 C C . ALA A 1 198 ? 4.657 8.719 -7.649 1.00 90.81 198 ALA A C 1
ATOM 1662 O O . ALA A 1 198 ? 4.710 8.141 -6.567 1.00 90.81 198 ALA A O 1
ATOM 1663 N N . VAL A 1 199 ? 4.960 10.024 -7.759 1.00 91.94 199 VAL A N 1
ATOM 1664 C CA . VAL A 1 199 ? 5.336 10.852 -6.591 1.00 91.94 199 VAL A CA 1
ATOM 1665 C C . VAL A 1 199 ? 4.239 10.807 -5.531 1.00 91.94 199 VAL A C 1
ATOM 1667 O O . VAL A 1 199 ? 4.531 10.678 -4.342 1.00 91.94 199 VAL A O 1
ATOM 1670 N N . SER A 1 200 ? 2.978 10.919 -5.955 1.00 93.12 200 SER A N 1
ATOM 1671 C CA . SER A 1 200 ? 1.826 10.847 -5.056 1.00 93.12 200 SER A CA 1
ATOM 1672 C C . SER A 1 200 ? 1.771 9.500 -4.331 1.00 93.12 200 SER A C 1
ATOM 1674 O O . SER A 1 200 ? 1.705 9.479 -3.102 1.00 93.12 200 SER A O 1
ATOM 1676 N N . MET A 1 201 ? 1.896 8.390 -5.067 1.00 91.62 201 MET A N 1
ATOM 1677 C CA . MET A 1 201 ? 1.903 7.036 -4.502 1.00 91.62 201 MET A CA 1
ATOM 1678 C C . MET A 1 201 ? 3.051 6.842 -3.508 1.00 91.62 201 MET A C 1
ATOM 1680 O O . MET A 1 201 ? 2.819 6.451 -2.368 1.00 91.62 201 MET A O 1
ATOM 1684 N N . ILE A 1 202 ? 4.283 7.194 -3.888 1.00 91.38 202 ILE A N 1
ATOM 1685 C CA . ILE A 1 202 ? 5.474 7.015 -3.042 1.00 91.38 202 ILE A CA 1
ATOM 1686 C C . ILE A 1 202 ? 5.338 7.798 -1.729 1.00 91.38 202 ILE A C 1
ATOM 1688 O O . ILE A 1 202 ? 5.672 7.291 -0.658 1.00 91.38 202 ILE A O 1
ATOM 1692 N N . ARG A 1 203 ? 4.789 9.019 -1.780 1.00 90.50 203 ARG A N 1
ATOM 1693 C CA . ARG A 1 203 ? 4.529 9.821 -0.574 1.00 90.50 203 ARG A CA 1
ATOM 1694 C C . ARG A 1 203 ? 3.488 9.192 0.345 1.00 90.50 203 ARG A C 1
ATOM 1696 O O . ARG A 1 203 ? 3.623 9.325 1.557 1.00 90.50 203 ARG A O 1
ATOM 1703 N N . GLN A 1 204 ? 2.461 8.555 -0.211 1.00 90.62 204 GLN A N 1
ATOM 1704 C CA . GLN A 1 204 ? 1.428 7.872 0.571 1.00 90.62 204 GLN A CA 1
ATOM 1705 C C . GLN A 1 204 ? 1.961 6.581 1.200 1.00 90.62 204 GLN A C 1
ATOM 1707 O O . GLN A 1 204 ? 1.641 6.289 2.348 1.00 90.62 204 GLN A O 1
ATOM 1712 N N . LEU A 1 205 ? 2.827 5.855 0.487 1.00 89.69 205 LEU A N 1
ATOM 1713 C CA . LEU A 1 205 ? 3.481 4.646 0.993 1.00 89.69 205 LEU A CA 1
ATOM 1714 C C . LEU A 1 205 ? 4.452 4.924 2.152 1.00 89.69 205 LEU A C 1
ATOM 1716 O O . LEU A 1 205 ? 4.729 4.015 2.933 1.00 89.69 205 LEU A O 1
ATOM 1720 N N . G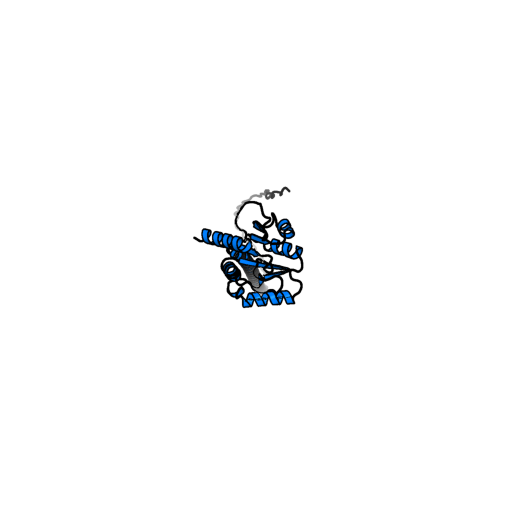LN A 1 206 ? 4.976 6.153 2.254 1.00 87.81 206 GLN A N 1
ATOM 1721 C CA . GLN A 1 206 ? 5.952 6.579 3.268 1.00 87.81 206 GLN A CA 1
ATOM 1722 C C . GLN A 1 206 ? 7.085 5.554 3.493 1.00 87.81 206 GLN A C 1
ATOM 1724 O O . GLN A 1 206 ? 7.306 5.107 4.626 1.00 87.81 206 GLN A O 1
ATOM 1729 N N . PRO A 1 207 ? 7.811 5.142 2.437 1.00 87.62 207 PRO A N 1
ATOM 1730 C CA . PRO A 1 207 ? 8.899 4.190 2.599 1.00 87.62 207 PRO A CA 1
ATOM 1731 C C . PRO A 1 207 ? 10.047 4.785 3.409 1.00 87.62 207 PRO A C 1
ATOM 1733 O O . PRO A 1 207 ? 10.225 6.000 3.479 1.00 87.62 207 PRO A O 1
ATOM 1736 N N . GLN A 1 208 ? 10.881 3.917 3.975 1.00 83.00 208 GLN A N 1
ATOM 1737 C CA . GLN A 1 208 ? 12.127 4.355 4.606 1.00 83.00 208 GLN A CA 1
ATOM 1738 C C . GLN A 1 208 ? 13.203 4.676 3.564 1.00 83.00 208 GLN A C 1
ATOM 1740 O O . GLN A 1 208 ? 14.038 5.551 3.786 1.00 83.00 208 GLN A O 1
ATOM 1745 N N . MET A 1 209 ? 13.175 3.971 2.430 1.00 82.19 209 MET A N 1
ATOM 1746 C CA . MET A 1 209 ? 14.089 4.160 1.311 1.00 82.19 209 MET A CA 1
ATOM 1747 C C . MET A 1 209 ? 13.320 4.118 -0.008 1.00 82.19 209 MET A C 1
ATOM 1749 O O . MET A 1 209 ? 12.499 3.225 -0.219 1.00 82.19 209 MET A O 1
ATOM 1753 N N . HIS A 1 210 ? 13.623 5.063 -0.893 1.00 86.62 210 HIS A N 1
ATOM 1754 C CA . HIS A 1 210 ? 13.155 5.087 -2.274 1.00 86.62 210 HIS A CA 1
ATOM 1755 C C . HIS A 1 210 ? 14.342 5.070 -3.233 1.00 86.62 210 HIS A C 1
ATOM 1757 O O . HIS A 1 210 ? 15.281 5.843 -3.045 1.00 86.62 210 HIS A O 1
ATOM 1763 N N . ILE A 1 211 ? 14.293 4.217 -4.255 1.00 84.69 211 ILE A N 1
ATOM 1764 C CA . ILE A 1 211 ? 15.289 4.185 -5.335 1.00 84.69 211 ILE A CA 1
ATOM 1765 C C . ILE A 1 211 ? 14.634 4.673 -6.629 1.00 84.69 211 ILE A C 1
ATOM 1767 O O . ILE A 1 211 ? 13.624 4.121 -7.074 1.00 84.69 211 ILE A O 1
ATOM 1771 N N . GLU A 1 212 ? 15.212 5.725 -7.209 1.00 84.62 212 GLU A N 1
ATOM 1772 C CA . GLU A 1 212 ? 14.646 6.498 -8.318 1.00 84.62 212 GLU A CA 1
ATOM 1773 C C . GLU A 1 212 ? 15.694 6.792 -9.383 1.00 84.62 212 GLU A C 1
ATOM 1775 O O . GLU A 1 212 ? 16.796 7.206 -9.052 1.00 84.62 212 GLU A O 1
ATOM 1780 N N . ASP A 1 213 ? 15.369 6.654 -10.663 1.00 80.19 213 ASP A N 1
ATOM 1781 C CA . ASP A 1 213 ? 16.274 7.042 -11.751 1.00 80.19 213 ASP A CA 1
ATOM 1782 C C . ASP A 1 213 ? 15.939 8.424 -12.328 1.00 80.19 213 ASP A C 1
ATOM 1784 O O . ASP A 1 213 ? 16.800 9.089 -12.906 1.00 80.19 213 ASP A O 1
ATOM 1788 N N . ASN A 1 214 ? 14.700 8.883 -12.157 1.00 83.94 214 ASN A N 1
ATOM 1789 C CA . ASN A 1 214 ? 14.262 10.171 -12.657 1.00 83.94 214 ASN A CA 1
ATOM 1790 C C . ASN A 1 214 ? 14.578 11.300 -11.663 1.00 83.94 214 ASN A C 1
ATOM 1792 O O . ASN A 1 214 ? 13.903 11.467 -10.644 1.00 83.94 214 ASN A O 1
ATOM 1796 N N . GLY A 1 215 ? 15.557 12.138 -12.020 1.00 86.19 215 GLY A N 1
ATOM 1797 C CA . GLY A 1 215 ? 15.989 13.286 -11.217 1.00 86.19 215 GLY A CA 1
ATOM 1798 C C . GLY A 1 215 ? 14.853 14.230 -10.812 1.00 86.19 215 GLY A C 1
ATOM 1799 O O . GLY A 1 215 ? 14.851 14.725 -9.688 1.00 86.19 215 GLY A O 1
ATOM 1800 N N . TRP A 1 216 ? 13.831 14.411 -11.660 1.00 90.44 216 TRP A N 1
ATOM 1801 C CA . TRP A 1 216 ? 12.673 15.234 -11.306 1.00 90.44 216 TRP A CA 1
ATOM 1802 C C . TRP A 1 216 ? 11.906 14.646 -10.115 1.00 90.44 216 TRP A C 1
ATOM 1804 O O . TRP A 1 216 ? 11.566 15.381 -9.190 1.00 90.44 216 TRP A O 1
ATOM 1814 N N . ILE A 1 217 ? 11.682 13.327 -10.076 1.00 89.38 217 ILE A N 1
ATOM 1815 C CA . ILE A 1 217 ? 11.044 12.697 -8.912 1.00 89.38 217 ILE A CA 1
ATOM 1816 C C . ILE A 1 217 ? 11.946 12.732 -7.693 1.00 89.38 217 ILE A C 1
ATOM 1818 O O . ILE A 1 217 ? 11.446 13.004 -6.602 1.00 89.38 217 ILE A O 1
ATOM 1822 N N . THR A 1 218 ? 13.245 12.495 -7.864 1.00 89.38 218 THR A N 1
ATOM 1823 C CA . THR A 1 218 ? 14.214 12.589 -6.769 1.00 89.38 218 THR A CA 1
ATOM 1824 C C . THR A 1 218 ? 14.079 13.933 -6.055 1.00 89.38 218 THR A C 1
ATOM 1826 O O . THR A 1 218 ? 13.835 13.955 -4.850 1.00 89.38 218 THR A O 1
ATOM 1829 N N . THR A 1 219 ? 14.089 15.042 -6.803 1.00 91.31 219 THR A N 1
ATOM 1830 C CA . THR A 1 219 ? 13.866 16.392 -6.258 1.00 91.31 219 THR A CA 1
ATOM 1831 C C . THR A 1 219 ? 12.484 16.546 -5.617 1.00 91.31 219 THR A C 1
ATOM 1833 O O . THR A 1 219 ? 12.343 17.190 -4.582 1.00 91.31 219 THR A O 1
ATOM 1836 N N . GLN A 1 220 ? 11.433 15.949 -6.191 1.00 93.81 220 GLN A N 1
ATOM 1837 C CA . GLN A 1 220 ? 10.092 16.018 -5.601 1.00 93.81 220 GLN A CA 1
ATOM 1838 C C . GLN A 1 220 ? 9.950 15.230 -4.292 1.00 93.81 220 GLN A C 1
ATOM 1840 O O . GLN A 1 220 ? 9.066 15.563 -3.496 1.00 93.81 220 GLN A O 1
ATOM 1845 N N . LEU A 1 221 ? 10.749 14.185 -4.076 1.00 90.88 221 LEU A N 1
ATOM 1846 C CA . LEU A 1 221 ? 10.710 13.334 -2.881 1.00 90.88 221 LEU A CA 1
ATOM 1847 C C . LEU A 1 221 ? 11.735 13.735 -1.819 1.00 90.88 221 LEU A C 1
ATOM 1849 O O . LEU A 1 221 ? 11.619 13.298 -0.670 1.00 90.88 221 LEU A O 1
ATOM 1853 N N . GLU A 1 222 ? 12.699 14.575 -2.179 1.00 89.56 222 GLU A N 1
ATOM 1854 C CA . GLU A 1 222 ? 13.697 15.116 -1.268 1.00 89.56 222 GLU A CA 1
ATOM 1855 C C . GLU A 1 222 ? 13.035 15.801 -0.060 1.00 89.56 222 GLU A C 1
ATOM 1857 O O . GLU A 1 222 ? 12.051 16.537 -0.181 1.00 89.56 222 GLU A O 1
ATOM 1862 N N . GLY A 1 223 ? 13.512 15.469 1.143 1.00 88.12 223 GLY A N 1
ATOM 1863 C CA . GLY A 1 223 ? 12.937 15.929 2.412 1.00 88.12 223 GLY A CA 1
ATOM 1864 C C . GLY A 1 223 ? 11.564 15.338 2.777 1.00 88.12 223 GLY A C 1
ATOM 1865 O O . GLY A 1 223 ? 11.097 15.554 3.894 1.00 88.12 223 GLY A O 1
ATOM 1866 N N . LYS A 1 224 ? 10.912 14.580 1.882 1.00 90.50 224 LYS A N 1
ATOM 1867 C CA . LYS A 1 224 ? 9.616 13.914 2.132 1.00 90.50 224 LYS A CA 1
ATOM 1868 C C . LYS A 1 224 ? 9.772 12.427 2.439 1.00 90.50 224 LYS A C 1
ATOM 1870 O O . LYS A 1 224 ? 8.975 11.878 3.194 1.00 90.50 224 LYS A O 1
ATOM 1875 N N . VAL A 1 225 ? 10.779 11.788 1.849 1.00 86.56 225 VAL A N 1
ATOM 1876 C CA . VAL A 1 225 ? 11.175 10.401 2.122 1.00 86.56 225 VAL A CA 1
ATOM 1877 C C . VAL A 1 225 ? 12.529 10.427 2.842 1.00 86.56 225 VAL A C 1
ATOM 1879 O O . VAL A 1 225 ? 13.410 11.164 2.399 1.00 86.56 225 VAL A O 1
ATOM 1882 N N . PRO A 1 226 ? 12.734 9.647 3.923 1.00 82.50 226 PRO A N 1
ATOM 1883 C CA . PRO A 1 226 ? 13.961 9.706 4.724 1.00 82.50 226 PRO A CA 1
ATOM 1884 C C . PRO A 1 226 ? 15.243 9.473 3.923 1.00 82.50 226 PRO A C 1
ATOM 1886 O O . PRO A 1 226 ? 16.274 10.072 4.219 1.00 82.50 226 PRO A O 1
ATOM 1889 N N . ARG A 1 227 ? 15.185 8.604 2.909 1.00 83.50 227 ARG A N 1
ATOM 1890 C CA . ARG A 1 227 ? 16.316 8.314 2.033 1.00 83.50 227 ARG A CA 1
ATOM 1891 C C . ARG A 1 227 ? 15.847 8.122 0.598 1.00 83.50 227 ARG A C 1
ATOM 1893 O O . ARG A 1 227 ? 15.185 7.136 0.289 1.00 83.50 227 ARG A O 1
ATOM 1900 N N . VAL A 1 228 ? 16.219 9.053 -0.272 1.00 84.62 228 VAL A N 1
ATOM 1901 C CA . VAL A 1 228 ? 16.014 8.951 -1.720 1.00 84.62 228 VAL A CA 1
ATOM 1902 C C . VAL A 1 228 ? 17.371 8.691 -2.362 1.00 84.62 228 VAL A C 1
ATOM 1904 O O . VAL A 1 228 ? 18.302 9.470 -2.176 1.00 84.62 228 VAL A O 1
ATOM 1907 N N . CYS A 1 229 ? 17.503 7.576 -3.071 1.00 80.56 229 CYS A N 1
ATOM 1908 C CA . CYS A 1 229 ? 18.736 7.172 -3.732 1.00 80.56 229 CYS A CA 1
ATOM 1909 C C . CYS A 1 229 ? 18.562 7.278 -5.253 1.00 80.56 229 CYS A C 1
ATOM 1911 O O . CYS A 1 229 ? 17.733 6.548 -5.805 1.00 80.56 229 CYS A O 1
ATOM 1913 N N . PRO A 1 230 ? 19.320 8.152 -5.939 1.00 73.81 230 PRO A N 1
ATOM 1914 C CA . PRO A 1 230 ? 19.335 8.165 -7.392 1.00 73.81 230 PRO A CA 1
ATOM 1915 C C . PRO A 1 230 ? 19.959 6.864 -7.923 1.00 73.81 230 PRO A C 1
ATOM 1917 O O . PRO A 1 230 ? 20.963 6.391 -7.394 1.00 73.81 230 PRO A O 1
ATOM 1920 N N . ALA A 1 231 ? 19.370 6.282 -8.966 1.00 65.06 231 ALA A N 1
ATOM 1921 C CA . ALA A 1 231 ? 19.858 5.064 -9.613 1.00 65.06 231 ALA A CA 1
ATOM 1922 C C . ALA A 1 231 ? 21.008 5.335 -10.600 1.00 65.06 231 ALA A C 1
ATOM 1924 O O . ALA A 1 231 ? 21.716 4.406 -10.986 1.00 65.06 231 ALA A O 1
ATOM 1925 N N . LYS A 1 232 ? 21.196 6.598 -11.010 1.00 60.91 232 LYS A N 1
ATOM 1926 C CA . LYS A 1 232 ? 22.243 7.042 -11.935 1.00 60.91 232 LYS A CA 1
ATOM 1927 C C . LYS A 1 232 ? 23.257 7.909 -11.186 1.00 60.91 232 LYS A C 1
ATOM 1929 O O . LYS A 1 232 ? 22.863 8.858 -10.512 1.00 60.91 232 LYS A O 1
ATOM 1934 N N . GLU A 1 233 ? 24.546 7.594 -11.306 1.00 51.50 233 GLU A N 1
ATOM 1935 C CA . GLU A 1 233 ? 25.619 8.463 -10.809 1.00 51.50 233 GLU A CA 1
ATOM 1936 C C . GLU A 1 233 ? 25.794 9.668 -11.739 1.00 51.50 233 GLU A C 1
ATOM 1938 O O . GLU A 1 233 ? 25.987 9.516 -12.947 1.00 51.50 233 GLU A O 1
ATOM 1943 N N . GLU A 1 234 ? 25.798 10.869 -11.166 1.00 42.44 234 GLU A N 1
ATOM 1944 C CA . GLU A 1 234 ? 26.613 11.950 -11.709 1.00 42.44 234 GLU A CA 1
ATOM 1945 C C . GLU A 1 234 ? 28.047 11.679 -11.260 1.00 42.44 234 GLU A C 1
ATOM 1947 O O . GLU A 1 234 ? 28.336 11.670 -10.068 1.00 42.44 234 GLU A O 1
ATOM 1952 N N . SER A 1 235 ? 28.940 11.394 -12.201 1.00 42.38 235 SER A N 1
ATOM 1953 C CA . SER A 1 235 ? 30.346 11.114 -11.921 1.00 42.38 235 SER A CA 1
ATOM 1954 C C . SER A 1 235 ? 31.037 12.310 -11.245 1.00 42.38 235 SER A C 1
ATOM 1956 O O . SER A 1 235 ? 31.202 13.337 -11.911 1.00 42.38 235 SER A O 1
ATOM 1958 N N . PRO A 1 236 ? 31.564 12.202 -10.010 1.00 41.19 236 PRO A N 1
ATOM 1959 C CA . PRO A 1 236 ? 32.666 13.042 -9.589 1.00 41.19 236 PRO A CA 1
ATOM 1960 C C . PRO A 1 236 ? 33.953 12.372 -10.078 1.00 41.19 236 PRO A C 1
ATOM 1962 O O . PRO A 1 236 ? 34.279 11.243 -9.707 1.00 41.19 236 PRO A O 1
ATOM 1965 N N . SER A 1 237 ? 34.694 13.059 -10.943 1.00 43.94 237 SER A N 1
ATOM 1966 C CA . SER A 1 237 ? 36.068 12.689 -11.288 1.00 43.94 237 SER A CA 1
ATOM 1967 C C . SER A 1 237 ? 36.853 12.328 -10.015 1.00 43.94 237 SER A C 1
ATOM 1969 O O . SER A 1 237 ? 36.949 13.159 -9.115 1.00 43.94 237 SER A O 1
ATOM 1971 N N . ASN A 1 238 ? 37.420 11.118 -9.975 1.00 40.25 238 ASN A N 1
ATOM 1972 C CA . ASN A 1 238 ? 38.157 10.483 -8.869 1.00 40.25 238 ASN A CA 1
ATOM 1973 C C . ASN A 1 238 ? 37.330 9.803 -7.762 1.00 40.25 238 ASN A C 1
ATOM 1975 O O . ASN A 1 238 ? 37.407 10.163 -6.593 1.00 40.25 238 ASN A O 1
ATOM 1979 N N . SER A 1 239 ? 36.692 8.680 -8.090 1.00 33.56 239 SER A N 1
ATOM 1980 C CA . SER A 1 239 ? 36.943 7.423 -7.366 1.00 33.56 239 SER A CA 1
ATOM 1981 C C . SER A 1 239 ? 36.526 6.226 -8.226 1.00 33.56 239 SER A C 1
ATOM 1983 O O . SER A 1 239 ? 35.591 6.296 -9.017 1.00 33.56 239 SER A O 1
ATOM 1985 N N . LEU A 1 240 ? 37.317 5.158 -8.145 1.00 36.81 240 LEU A N 1
ATOM 1986 C CA . LEU A 1 240 ? 37.139 3.906 -8.878 1.00 36.81 240 LEU A CA 1
ATOM 1987 C C . LEU A 1 240 ? 35.845 3.213 -8.397 1.00 36.81 240 LEU A C 1
ATOM 1989 O O . LEU A 1 240 ? 35.613 3.209 -7.193 1.00 36.81 240 LEU A O 1
ATOM 1993 N N . PHE A 1 241 ? 35.094 2.588 -9.319 1.00 32.94 241 PHE A N 1
ATOM 1994 C CA . PHE A 1 241 ? 33.957 1.642 -9.162 1.00 32.94 241 PHE A CA 1
ATOM 1995 C C . PHE A 1 241 ? 32.543 2.149 -9.555 1.00 32.94 241 PHE A C 1
ATOM 1997 O O . PHE A 1 241 ? 31.783 2.542 -8.674 1.00 32.94 241 PHE A O 1
ATOM 2004 N N . PRO A 1 242 ? 32.120 1.987 -10.827 1.00 38.91 242 PRO A N 1
ATOM 2005 C CA . PRO A 1 242 ? 30.731 2.185 -11.256 1.00 38.91 242 PRO A CA 1
ATOM 2006 C C . PRO A 1 242 ? 29.947 0.854 -11.265 1.00 38.91 242 PRO A C 1
ATOM 2008 O O . PRO A 1 242 ? 30.356 -0.057 -11.972 1.00 38.91 242 PRO A O 1
ATOM 2011 N N . MET A 1 243 ? 28.858 0.721 -10.486 1.00 40.91 243 MET A N 1
ATOM 2012 C CA . MET A 1 243 ? 27.804 -0.332 -10.582 1.00 40.91 243 MET A CA 1
ATOM 2013 C C . MET A 1 243 ? 26.660 -0.010 -9.580 1.00 40.91 243 MET A C 1
ATOM 2015 O O . MET A 1 243 ? 26.641 -0.524 -8.461 1.00 40.91 243 MET A O 1
ATOM 2019 N N . CYS A 1 244 ? 25.731 0.893 -9.914 1.00 48.28 244 CYS A N 1
ATOM 2020 C CA . CYS A 1 244 ? 24.945 1.626 -8.901 1.00 48.28 244 CYS A CA 1
ATOM 2021 C C . CYS A 1 244 ? 23.751 0.855 -8.285 1.00 48.28 244 CYS A C 1
ATOM 2023 O O . CYS A 1 244 ? 23.603 0.852 -7.064 1.00 48.28 244 CYS A O 1
ATOM 2025 N N . CYS A 1 245 ? 22.936 0.119 -9.054 1.00 49.75 245 CYS A N 1
ATOM 2026 C CA . CYS A 1 245 ? 21.788 -0.601 -8.472 1.00 49.75 245 CYS A CA 1
ATOM 2027 C C . CYS A 1 245 ? 22.219 -1.834 -7.668 1.00 49.75 245 CYS A C 1
ATOM 2029 O O . CYS A 1 245 ? 21.840 -1.977 -6.508 1.00 49.75 245 CYS A O 1
ATOM 2031 N N . LEU A 1 246 ? 23.083 -2.686 -8.230 1.00 51.44 246 LEU A N 1
ATOM 2032 C CA . LEU A 1 246 ? 23.549 -3.899 -7.555 1.00 51.44 246 LEU A CA 1
ATOM 2033 C C . LEU A 1 246 ? 24.327 -3.585 -6.273 1.00 51.44 246 LEU A C 1
ATOM 2035 O O . LEU A 1 246 ? 24.196 -4.302 -5.292 1.00 51.44 246 LEU A O 1
ATOM 2039 N N . ARG A 1 247 ? 25.108 -2.497 -6.248 1.00 55.69 247 ARG A N 1
ATOM 2040 C CA . ARG A 1 247 ? 25.915 -2.126 -5.081 1.00 55.69 247 ARG A CA 1
ATOM 2041 C C . ARG A 1 247 ? 25.116 -1.365 -4.031 1.00 55.69 247 ARG A C 1
ATOM 2043 O O . ARG A 1 247 ? 25.375 -1.562 -2.854 1.00 55.69 247 ARG A O 1
ATOM 2050 N N . LEU A 1 248 ? 24.105 -0.572 -4.405 1.00 57.22 248 LEU A N 1
ATOM 2051 C CA . LEU A 1 248 ? 23.121 -0.054 -3.443 1.00 57.22 248 LEU A CA 1
ATOM 2052 C C . LEU A 1 248 ? 22.321 -1.196 -2.817 1.00 57.22 248 LEU A C 1
ATOM 2054 O O . LEU A 1 248 ? 22.120 -1.193 -1.607 1.00 57.22 248 LEU A O 1
ATOM 2058 N N . LEU A 1 249 ? 21.949 -2.198 -3.615 1.00 59.69 249 LEU A N 1
ATOM 2059 C CA . LEU A 1 249 ? 21.298 -3.414 -3.143 1.00 59.69 249 LEU A CA 1
ATOM 2060 C C . LEU A 1 249 ? 22.215 -4.252 -2.267 1.00 59.69 249 LEU A C 1
ATOM 2062 O O . LEU A 1 249 ? 21.801 -4.646 -1.191 1.00 59.69 249 LEU A O 1
ATOM 2066 N N . GLN A 1 250 ? 23.468 -4.462 -2.653 1.00 62.47 250 GLN A N 1
ATOM 2067 C CA . GLN A 1 250 ? 24.456 -5.167 -1.839 1.00 62.47 250 GLN A CA 1
ATOM 2068 C C . GLN A 1 250 ? 24.802 -4.393 -0.570 1.00 62.47 250 GLN A C 1
ATOM 2070 O O . GLN A 1 250 ? 24.937 -5.015 0.470 1.00 62.47 250 GLN A O 1
ATOM 2075 N N . ASN A 1 251 ? 24.891 -3.062 -0.609 1.00 60.56 251 ASN A N 1
ATOM 2076 C CA . ASN A 1 251 ? 25.099 -2.225 0.573 1.00 60.56 251 ASN A CA 1
ATOM 2077 C C . ASN A 1 251 ? 23.871 -2.243 1.481 1.00 60.56 251 ASN A C 1
ATOM 2079 O O . ASN A 1 251 ? 24.016 -2.265 2.695 1.00 60.56 251 ASN A O 1
ATOM 2083 N N . TYR A 1 252 ? 22.666 -2.252 0.915 1.00 63.28 252 TYR A N 1
ATOM 2084 C CA . TYR A 1 252 ? 21.422 -2.384 1.663 1.00 63.28 252 TYR A CA 1
ATOM 2085 C C . TYR A 1 252 ? 21.286 -3.780 2.275 1.00 63.28 252 TYR A C 1
ATOM 2087 O O . TYR A 1 252 ? 20.992 -3.901 3.457 1.00 63.28 252 TYR A O 1
ATOM 2095 N N . LEU A 1 253 ? 21.599 -4.832 1.519 1.00 64.50 253 LEU A N 1
ATOM 2096 C CA . LEU A 1 253 ? 21.663 -6.211 1.991 1.00 64.50 253 LEU A CA 1
ATOM 2097 C C . LEU A 1 253 ? 22.755 -6.382 3.051 1.00 64.50 253 LEU A C 1
ATOM 2099 O O . LEU A 1 253 ? 22.497 -7.014 4.065 1.00 64.50 253 LEU A O 1
ATOM 2103 N N . ALA A 1 254 ? 23.934 -5.784 2.874 1.00 65.44 254 ALA A N 1
ATOM 2104 C CA . ALA A 1 254 ? 25.018 -5.791 3.853 1.00 65.44 254 ALA A CA 1
ATOM 2105 C C . ALA A 1 254 ? 24.643 -5.003 5.113 1.00 65.44 254 ALA A C 1
ATOM 2107 O O . ALA A 1 254 ? 24.938 -5.448 6.215 1.00 65.44 254 ALA A O 1
ATOM 2108 N N . MET A 1 255 ? 23.945 -3.873 4.969 1.00 64.00 255 MET A N 1
ATOM 2109 C CA . MET A 1 255 ? 23.396 -3.102 6.085 1.00 64.00 255 MET A CA 1
ATOM 2110 C C . MET A 1 255 ? 22.347 -3.918 6.848 1.00 64.00 255 MET A C 1
ATOM 2112 O O . MET A 1 255 ? 22.397 -3.959 8.072 1.00 64.00 255 MET A O 1
ATOM 2116 N N . ILE A 1 256 ? 21.446 -4.615 6.146 1.00 59.16 256 ILE A N 1
ATOM 2117 C CA . ILE A 1 256 ? 20.491 -5.547 6.760 1.00 59.16 256 ILE A CA 1
ATOM 2118 C C . ILE A 1 256 ? 21.253 -6.656 7.498 1.00 59.16 256 ILE A C 1
ATOM 2120 O O . ILE A 1 256 ? 21.005 -6.875 8.678 1.00 59.16 256 ILE A O 1
ATOM 2124 N N . GLN A 1 257 ? 22.220 -7.307 6.844 1.00 62.78 257 GLN A N 1
ATOM 2125 C CA . GLN A 1 257 ? 22.994 -8.416 7.413 1.00 62.78 257 GLN A CA 1
ATOM 2126 C C . GLN A 1 257 ? 23.815 -8.011 8.644 1.00 62.78 257 GLN A C 1
ATOM 2128 O O . GLN A 1 257 ? 23.851 -8.760 9.618 1.00 62.78 257 GLN A O 1
ATOM 2133 N N . ALA A 1 258 ? 24.443 -6.834 8.626 1.00 59.72 258 ALA A N 1
ATOM 2134 C CA . ALA A 1 258 ? 25.234 -6.309 9.738 1.00 59.72 258 ALA A CA 1
ATOM 2135 C C . ALA A 1 258 ? 24.386 -5.921 10.960 1.00 59.72 258 ALA A C 1
ATOM 2137 O O . ALA A 1 258 ? 24.924 -5.827 12.054 1.00 59.72 258 ALA A O 1
ATOM 2138 N N . MET A 1 259 ? 23.082 -5.684 10.786 1.00 53.22 259 MET A N 1
ATOM 2139 C CA . MET A 1 259 ? 22.160 -5.351 11.881 1.00 53.22 259 MET A CA 1
ATOM 2140 C C . MET A 1 259 ? 21.384 -6.567 12.404 1.00 53.22 259 MET A C 1
ATOM 2142 O O . MET A 1 259 ? 20.812 -6.502 13.489 1.00 53.22 259 MET A O 1
ATOM 2146 N N . THR A 1 260 ? 21.340 -7.662 11.639 1.00 53.25 260 THR A N 1
ATOM 2147 C CA . THR A 1 260 ? 20.746 -8.944 12.058 1.00 53.25 260 THR A CA 1
ATOM 2148 C C . THR A 1 260 ? 21.752 -9.923 12.675 1.00 53.25 260 THR A C 1
ATOM 2150 O O . THR A 1 260 ? 21.333 -10.990 13.118 1.00 53.25 260 THR A O 1
ATOM 2153 N N . SER A 1 261 ? 23.050 -9.598 12.651 1.00 46.25 261 SER A N 1
ATOM 2154 C CA . SER A 1 261 ? 24.149 -10.392 13.236 1.00 46.25 261 SER A CA 1
ATOM 2155 C C . SER A 1 261 ? 24.546 -9.835 14.598 1.00 46.25 261 SER A C 1
ATOM 2157 O O . SER A 1 261 ? 24.867 -10.651 15.486 1.00 46.25 261 SER A O 1
#

Foldseek 3Di:
DDDDDDDDDDDDDDDDDDDDDDDDDDDDDDDDDDDDDDDPPPVVVVVVVVVVVVVVVVVVVVVVVVVVVVVVVVVVVVVVVVVVVVVVVVVVVVVVVVVVVVVVVVVVVVVLPVQVFEEEEEDCDDPQHQADVPPRDGDPVCLVLLLVCLQNGQYAYEYEDQDVVVVVVNLVVCVVSCSCVSHHPPVRHHYHNDPVVSLVVCLVVQGQEYEEQDPVSLVSCVVSHNYYHHQDDPDDPDDDDDRRPVVVSVVVVVVSVVVVD

Sequence (261 aa):
MKRPLPNPPLDCRRTGEKGTLQLRHTAQVSQSWLPPESSKTQHEQKQHEQQQHEQQKNKQQKNKHQQHEQQQHEQKQHEQQQHEQQQHEQQQHEQQQHEQQQHEQQQNVRHERTSIWRAVFRSIRKEDTLLDPVDLTVRTSILGDFLRLCRLSSLYTVTQVADDAEEEKILDILEKCASFETGLNRHRVMFCDTCHGAVSMIRQLQPQMHIEDNGWITTQLEGKVPRVCPAKEESPSNSLFPMCCLRLLQNYLAMIQAMTS

Organism: NCBI:txid88456

InterPro domains:
  IPR037485 Peroxisome biogenesis protein 22 [PF22978] (149-229)
  IPR037485 Peroxisome biogenesis protein 22 [PTHR34126] (45-228)

Secondary structure (DSSP, 8-state):
-PPPPPPPPPP----------------------PPP--SSHHHHHHHHHHHHHHHHHHHHHHHHHHHHHHHHHHHHHHHHHHHHHHHHHHHHHHHHHHHHHHHHHHHHHHHHTTSS-EEEE--SBSTTSSB-TTT--B-HHHHHHHHHHHHHSEEEEEEE-SSHHHHHHHHHHHHHTTHHHHT--GGGEEEESSHHHHHHHHHHH--SEEEES-HHHHHHHTTTSS-EEESS----SS-----HHHHHHHHHHHHHHHHH-